Protein AF-A0A0M4IZG9-F1 (afdb_monomer)

Secondary structure (DSSP, 8-state):
-HHHHHHGGGGG-S-HHHHHHHHHHHHHHHTT---HHHHHHHHHHHHHHHHHHTTS-HHHHHHHHHHHHHHHHH-GGGTTT-GGGGSPPTTS-HHHHHHHHHHHHHH--TTTHHHHHHHHHHHTTSS-HHHHHHHHHHHHHHHHH-GGGHHHHHHHHHHHHHTT-HHHHHHHHHHHHHHHHHSTTS-GGGHHHHHTTGGG--SHHHHHHHHHHHHHSTTT-TTHHHHHHHHHTTGGGS-HHHHHHHHHHHHHHHHH-HHHHHHHHHHHHHIIIII---HHHHHHHHHHHHHHHH-HHHHHHHHSPPPPPP---TTPPPHHHHHHHHHTTTSGGG-

Foldseek 3Di:
DVVLVVLLVQLPDPDLLSNQVSVLVNVVCLVVDPDPVVVVVVLQSNQVSLLVQCVDPLVSLLLSLLLVLLVCLVPVSSCLPVLVSLQDDPPHDPSSVLSSLSVNLSSDDPVCVVVLLVSLLVQLPDPDLVSNLSSLLSLLSSCQVPVVCVVVSLVSLLVQCVVVPLSSLLSSLLSVLLSCLQPPPPPLVCLVVNLVNQVSDDDLSSLLSNLQVLLLCVVVDPCSVVSLVVVVVCLVVHDPSNLLSSLLSLLSNCLVPVVPRVVVNVSSLCCQAVVDPDPVSNVVSVVSVCCCVPDSVVVCCVSVPDDDGDHPCVPNDDPVVSVVLSNVGSHPSSD

Solvent-accessible surface area (backbone atoms only — not comparable to full-atom values): 18646 Å² total; per-residue (Å²): 110,74,66,50,64,71,40,53,70,40,44,76,46,90,51,64,69,53,23,43,50,36,50,34,54,42,58,65,52,49,79,74,57,84,55,66,69,60,52,53,54,48,32,66,64,49,34,60,46,59,57,54,42,64,73,50,58,70,72,54,22,39,54,46,44,37,41,46,48,55,46,42,71,78,44,50,78,44,53,54,86,53,60,76,75,43,59,71,54,93,87,51,53,68,74,46,40,54,48,25,52,56,43,46,59,72,55,54,42,94,90,47,40,70,62,52,51,55,51,35,55,55,42,51,69,51,87,52,64,68,61,17,46,53,27,46,47,46,45,35,51,46,21,67,74,34,69,94,41,29,70,60,38,49,54,53,44,52,57,48,40,72,67,66,44,52,73,56,33,33,44,38,42,38,31,48,42,53,46,42,54,55,46,66,93,73,64,66,85,51,52,62,66,53,61,76,50,53,93,64,56,79,50,62,67,29,44,26,28,49,39,40,48,46,24,75,45,32,92,79,39,88,63,38,62,65,58,50,49,64,54,57,78,46,43,89,84,46,54,69,72,31,42,49,26,47,51,52,18,44,49,44,35,26,74,75,43,51,88,83,30,54,63,60,43,52,51,50,40,44,46,28,50,76,72,42,87,49,65,69,48,22,52,52,24,50,50,51,52,53,37,54,73,72,38,57,69,59,35,42,60,66,75,67,44,89,73,82,69,68,76,91,57,91,84,63,70,57,69,71,59,46,56,54,38,52,78,33,47,84,38,78,83,29,94

Radius of gyration: 24.64 Å; Cα contacts (8 Å, |Δi|>4): 364; chains: 1; bounding box: 61×41×66 Å

Nearest PDB structures (foldseek):
  6owo-assembly1_B  TM=9.662E-01  e=2.703E-29  Mus musculus
  4p6z-assembly1_B  TM=9.471E-01  e=1.227E-29  Homo sapiens
  7rw8-assembly1_B  TM=9.654E-01  e=4.097E-29  Mus musculus
  6uri-assembly1_B  TM=8.380E-01  e=1.487E-28  Homo sapiens
  7rwc-assembly1_B  TM=9.003E-01  e=1.958E-27  Mus musculus

Mean predicted aligned error: 6.09 Å

pLDDT: mean 90.16, std 5.24, range [61.91, 97.12]

InterPro domains:
  IPR002553 Clathrin/coatomer adaptor, adaptin-like, N-terminal [PF01602] (2-295)
  IPR011989 Armadillo-like helical [G3DSA:1.25.10.10] (1-335)
  IPR016024 Armadillo-type fold [SSF48371] (2-334)
  IPR026739 AP complex subunit beta [PTHR11134] (1-335)

Structure (mmCIF, N/CA/C/O backbone):
data_AF-A0A0M4IZG9-F1
#
_entry.id   AF-A0A0M4IZG9-F1
#
loop_
_atom_site.group_PDB
_atom_site.id
_atom_site.type_symbol
_atom_site.label_atom_id
_atom_site.label_alt_id
_atom_site.label_comp_id
_atom_site.label_asym_id
_atom_site.label_entity_id
_atom_site.label_seq_id
_atom_site.pdbx_PDB_ins_code
_atom_site.Cartn_x
_atom_site.Cartn_y
_atom_site.Cartn_z
_atom_site.occupancy
_atom_site.B_iso_or_equiv
_atom_site.auth_seq_id
_atom_site.auth_comp_id
_atom_site.auth_asym_id
_atom_site.auth_atom_id
_atom_site.pdbx_PDB_model_num
ATOM 1 N N . GLU A 1 1 ? 24.184 -17.677 -27.724 1.00 71.00 1 GLU A N 1
ATOM 2 C CA . GLU A 1 1 ? 25.233 -16.628 -27.693 1.00 71.00 1 GLU A CA 1
ATOM 3 C C . GLU A 1 1 ? 25.365 -15.870 -29.020 1.00 71.00 1 GLU A C 1
ATOM 5 O O . GLU A 1 1 ? 25.040 -14.690 -29.028 1.00 71.00 1 GLU A O 1
ATOM 10 N N . SER A 1 2 ? 25.686 -16.512 -30.156 1.00 81.75 2 SER A N 1
ATOM 11 C CA . SER A 1 2 ? 25.877 -15.813 -31.455 1.00 81.75 2 SER A CA 1
ATOM 12 C C . SER A 1 2 ? 24.714 -14.900 -31.897 1.00 81.75 2 SER A C 1
ATOM 14 O O . SER A 1 2 ? 24.9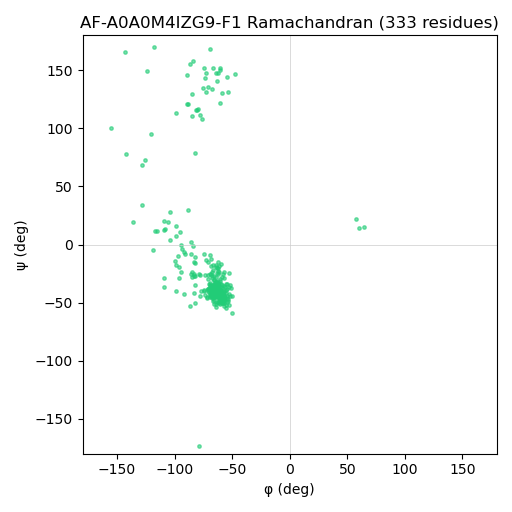39 -13.820 -32.440 1.00 81.75 2 SER A O 1
ATOM 16 N N . ILE A 1 3 ? 23.458 -15.287 -31.638 1.00 84.00 3 ILE A N 1
ATOM 17 C CA . ILE A 1 3 ? 22.283 -14.452 -31.958 1.00 84.00 3 ILE A CA 1
ATOM 18 C C . ILE A 1 3 ? 22.313 -13.135 -31.164 1.00 84.00 3 ILE A C 1
ATOM 20 O O . ILE A 1 3 ? 22.087 -12.068 -31.727 1.00 84.00 3 ILE A O 1
ATOM 24 N N . ILE A 1 4 ? 22.641 -13.194 -29.873 1.00 83.38 4 ILE A N 1
ATOM 25 C CA . ILE A 1 4 ? 22.669 -12.025 -28.984 1.00 83.38 4 ILE A CA 1
ATOM 26 C C . ILE A 1 4 ? 23.805 -11.079 -29.375 1.00 83.38 4 ILE A C 1
ATOM 28 O O . ILE A 1 4 ? 23.612 -9.865 -29.399 1.00 83.38 4 ILE A O 1
ATOM 32 N N . GLU A 1 5 ? 24.964 -11.613 -29.756 1.00 83.38 5 GLU A N 1
ATOM 33 C CA . GLU A 1 5 ? 26.084 -10.803 -30.247 1.00 83.38 5 GLU A CA 1
ATOM 34 C C . GLU A 1 5 ? 25.716 -10.018 -31.510 1.00 83.38 5 GLU A C 1
ATOM 36 O O . GLU A 1 5 ? 26.047 -8.840 -31.616 1.00 83.38 5 GLU A O 1
ATOM 41 N N . ARG A 1 6 ? 24.956 -10.624 -32.432 1.00 87.81 6 ARG A N 1
ATOM 42 C CA . ARG A 1 6 ? 24.478 -9.946 -33.651 1.00 87.81 6 ARG A CA 1
ATOM 43 C C . ARG A 1 6 ? 23.395 -8.902 -33.381 1.00 87.81 6 ARG A C 1
ATOM 45 O O . ARG A 1 6 ? 23.284 -7.935 -34.133 1.00 87.81 6 ARG A O 1
ATOM 52 N N . VAL A 1 7 ? 22.593 -9.092 -32.335 1.00 89.56 7 VAL A N 1
ATOM 53 C CA . VAL A 1 7 ? 21.532 -8.154 -31.929 1.00 89.56 7 VAL A CA 1
ATOM 54 C C . VAL A 1 7 ? 22.094 -6.996 -31.100 1.00 89.56 7 VAL A C 1
ATOM 56 O O . VAL A 1 7 ? 21.566 -5.891 -31.174 1.00 89.56 7 VAL A O 1
ATOM 59 N N . THR A 1 8 ? 23.205 -7.195 -30.386 1.00 86.69 8 THR A N 1
ATOM 60 C CA . THR A 1 8 ? 23.814 -6.193 -29.489 1.00 86.69 8 THR A CA 1
ATOM 61 C C . THR A 1 8 ? 24.020 -4.809 -30.138 1.00 86.69 8 THR A C 1
ATOM 63 O O . THR A 1 8 ? 23.646 -3.819 -29.512 1.00 86.69 8 THR A O 1
ATOM 66 N N . PRO A 1 9 ? 24.522 -4.672 -31.385 1.00 88.81 9 PRO A N 1
ATOM 67 C CA . PRO A 1 9 ? 24.668 -3.364 -32.036 1.00 88.81 9 PRO A CA 1
ATOM 68 C C . PRO A 1 9 ? 23.343 -2.616 -32.249 1.00 88.81 9 PRO A C 1
ATOM 70 O O . PRO A 1 9 ? 23.332 -1.394 -32.362 1.00 88.81 9 PRO A O 1
ATOM 73 N N . ARG A 1 10 ? 22.207 -3.327 -32.297 1.00 88.62 10 ARG A N 1
ATOM 74 C CA . ARG A 1 10 ? 20.877 -2.726 -32.498 1.00 88.62 10 ARG A CA 1
ATOM 75 C C . ARG A 1 10 ? 20.371 -1.970 -31.273 1.00 88.62 10 ARG A C 1
ATOM 77 O O . ARG A 1 10 ? 19.453 -1.171 -31.411 1.00 88.62 10 ARG A O 1
ATOM 84 N N . LEU A 1 11 ? 21.008 -2.153 -30.117 1.00 87.19 11 LEU A N 1
ATOM 85 C CA . LEU A 1 11 ? 20.727 -1.383 -28.907 1.00 87.19 11 LEU A CA 1
ATOM 86 C C . LEU A 1 11 ? 21.109 0.102 -29.023 1.00 87.19 11 LEU A C 1
ATOM 88 O O . LEU A 1 11 ? 20.581 0.914 -28.278 1.00 87.19 11 LEU A O 1
ATOM 92 N N . GLN A 1 12 ? 22.012 0.460 -29.942 1.00 87.12 12 GLN A N 1
ATOM 93 C CA . GLN A 1 12 ? 22.455 1.845 -30.169 1.00 87.12 12 GLN A CA 1
ATOM 94 C C . GLN A 1 12 ? 21.677 2.542 -31.296 1.00 87.12 12 GLN A C 1
ATOM 96 O O . GLN A 1 12 ? 22.078 3.596 -31.784 1.00 87.12 12 GLN A O 1
ATOM 101 N N . HIS A 1 13 ? 20.592 1.932 -31.769 1.00 90.31 13 HIS A N 1
ATOM 102 C CA . HIS A 1 13 ? 19.802 2.489 -32.855 1.00 90.31 13 HIS A CA 1
ATOM 103 C C . HIS A 1 13 ? 18.979 3.698 -32.379 1.00 90.31 13 HIS A C 1
ATOM 105 O O . HIS A 1 13 ? 18.446 3.683 -31.276 1.00 90.31 13 HIS A O 1
ATOM 111 N N . ALA A 1 14 ? 18.818 4.717 -33.230 1.00 85.44 14 ALA A N 1
ATOM 112 C CA . ALA A 1 14 ? 18.076 5.937 -32.882 1.00 85.44 14 ALA A CA 1
ATOM 113 C C . ALA A 1 14 ? 16.571 5.693 -32.644 1.00 85.44 14 ALA A C 1
ATOM 115 O O . ALA A 1 14 ? 15.936 6.393 -31.868 1.00 85.44 14 ALA A O 1
ATOM 116 N N . ASN A 1 15 ? 15.991 4.699 -33.324 1.00 88.62 15 ASN A N 1
ATOM 117 C CA . ASN A 1 15 ? 14.581 4.340 -33.163 1.00 88.62 15 ASN A CA 1
ATOM 118 C C . ASN A 1 15 ? 14.356 3.461 -31.918 1.00 88.62 15 ASN A C 1
ATOM 120 O O . ASN A 1 15 ? 14.774 2.299 -31.897 1.00 88.62 15 ASN A O 1
ATOM 124 N N . SER A 1 16 ? 13.604 3.987 -30.951 1.00 87.06 16 SER A N 1
ATOM 125 C CA . SER A 1 16 ? 13.209 3.325 -29.702 1.00 87.06 16 SER A CA 1
ATOM 126 C C . SER A 1 16 ? 12.514 1.974 -29.901 1.00 87.06 16 SER A C 1
ATOM 128 O O . SER A 1 16 ? 12.750 1.042 -29.133 1.00 87.06 16 SER A O 1
ATOM 130 N N . ALA A 1 17 ? 11.725 1.805 -30.966 1.00 87.75 17 ALA A N 1
ATOM 131 C CA . ALA A 1 17 ? 11.067 0.533 -31.269 1.00 87.75 17 ALA A CA 1
ATOM 132 C C . ALA A 1 17 ? 12.072 -0.570 -31.646 1.00 87.75 17 ALA A C 1
ATOM 134 O O . ALA A 1 17 ? 11.885 -1.737 -31.289 1.00 87.75 17 ALA A O 1
ATOM 135 N N . VAL A 1 18 ? 13.167 -0.207 -32.330 1.00 90.62 18 VAL A N 1
ATOM 136 C CA . VAL A 1 18 ? 14.257 -1.140 -32.665 1.00 90.62 18 VAL A CA 1
ATOM 137 C C . VAL A 1 18 ? 14.993 -1.557 -31.396 1.00 90.62 18 VAL A C 1
ATOM 139 O O . VAL A 1 18 ? 15.280 -2.742 -31.226 1.00 90.62 18 VAL A O 1
ATOM 142 N N . VAL A 1 19 ? 15.232 -0.613 -30.482 1.00 90.00 19 VAL A N 1
ATOM 143 C CA . VAL A 1 19 ? 15.873 -0.885 -29.188 1.00 90.00 19 VAL A CA 1
ATOM 144 C C . VAL A 1 19 ? 15.009 -1.820 -28.339 1.00 90.00 19 VAL A C 1
ATOM 146 O O . VAL A 1 19 ? 15.503 -2.853 -27.893 1.00 90.00 19 VAL A O 1
ATOM 149 N N . LEU A 1 20 ? 13.712 -1.536 -28.178 1.00 87.38 20 LEU A N 1
ATOM 150 C CA . LEU A 1 20 ? 12.798 -2.390 -27.406 1.00 87.38 20 LEU A CA 1
ATOM 151 C C . LEU A 1 20 ? 12.649 -3.793 -28.016 1.00 87.38 20 LEU A C 1
ATOM 153 O O . LEU A 1 20 ? 12.661 -4.790 -27.295 1.00 87.38 20 LEU A O 1
ATOM 157 N N . SER A 1 21 ? 12.589 -3.896 -29.346 1.00 89.56 21 SER A N 1
ATOM 158 C CA . SER A 1 21 ? 12.530 -5.193 -30.036 1.00 89.56 21 SER A CA 1
ATOM 159 C C . SER A 1 21 ? 13.829 -5.992 -29.877 1.00 89.56 21 SER A C 1
ATOM 161 O O . SER A 1 21 ? 13.796 -7.212 -29.711 1.00 89.56 21 SER A O 1
ATOM 163 N N . ALA A 1 22 ? 14.985 -5.320 -29.885 1.00 90.31 22 ALA A N 1
ATOM 164 C CA . ALA A 1 22 ? 16.271 -5.949 -29.600 1.00 90.31 22 ALA A CA 1
ATOM 165 C C . ALA A 1 22 ? 16.331 -6.453 -28.149 1.00 90.31 22 ALA A C 1
ATOM 167 O O . ALA A 1 22 ? 16.701 -7.604 -27.919 1.00 90.31 22 ALA A O 1
ATOM 168 N N . VAL A 1 23 ? 15.892 -5.634 -27.186 1.00 88.75 23 VAL A N 1
ATOM 169 C CA . VAL A 1 23 ? 15.794 -5.992 -25.761 1.00 88.75 23 VAL A CA 1
ATOM 170 C C . VAL A 1 23 ? 14.908 -7.220 -25.558 1.00 88.75 23 VAL A C 1
ATOM 172 O O . VAL A 1 23 ? 15.327 -8.167 -24.897 1.00 88.75 23 VAL A O 1
ATOM 175 N N . LYS A 1 24 ? 13.732 -7.260 -26.190 1.00 89.38 24 LYS A N 1
ATOM 176 C CA . LYS A 1 24 ? 12.816 -8.407 -26.167 1.00 89.38 24 LYS A CA 1
ATOM 177 C C . LYS A 1 24 ? 13.496 -9.710 -26.580 1.00 89.38 24 LYS A C 1
ATOM 179 O O . LYS A 1 24 ? 13.424 -10.715 -25.875 1.00 89.38 24 LYS A O 1
ATOM 184 N N . VAL A 1 25 ? 14.168 -9.689 -27.731 1.00 88.62 25 VAL A N 1
ATOM 185 C CA . VAL A 1 25 ? 14.890 -10.854 -28.253 1.00 88.62 25 VAL A CA 1
ATOM 186 C C . VAL A 1 25 ? 16.004 -11.259 -27.291 1.00 88.62 25 VAL A C 1
ATOM 188 O O . VAL A 1 25 ? 16.151 -12.441 -26.986 1.00 88.62 25 VAL A O 1
ATOM 191 N N . MET A 1 26 ? 16.762 -10.292 -26.773 1.00 87.25 26 MET A N 1
ATOM 192 C CA . MET A 1 26 ? 17.845 -10.561 -25.831 1.00 87.25 26 MET A CA 1
ATOM 193 C C . MET A 1 26 ? 17.340 -11.223 -24.549 1.00 87.25 26 MET A C 1
ATOM 195 O O . MET A 1 26 ? 17.892 -12.252 -24.176 1.00 87.25 26 MET A O 1
ATOM 199 N N . ILE A 1 27 ? 16.280 -10.706 -23.922 1.00 86.50 27 ILE A N 1
ATOM 200 C CA . ILE A 1 27 ? 15.722 -11.271 -22.683 1.00 86.50 27 ILE A CA 1
ATOM 201 C C . ILE A 1 27 ? 15.241 -12.704 -22.907 1.00 86.50 27 ILE A C 1
ATOM 203 O O . ILE A 1 27 ? 15.596 -13.588 -22.133 1.00 86.50 27 ILE A O 1
ATOM 207 N N . LYS A 1 28 ? 14.527 -12.966 -24.008 1.00 85.75 28 LYS A N 1
ATOM 208 C CA . LYS A 1 28 ? 14.051 -14.318 -24.332 1.00 85.75 28 LYS A CA 1
ATOM 209 C C . LYS A 1 28 ? 15.197 -15.323 -24.486 1.00 85.75 28 LYS A C 1
ATOM 211 O O . LYS A 1 28 ? 15.091 -16.461 -24.044 1.00 85.75 28 LYS A O 1
ATOM 216 N N . TYR A 1 29 ? 16.296 -14.921 -25.125 1.00 85.69 29 TYR A N 1
ATOM 217 C CA . TYR A 1 29 ? 17.450 -15.803 -25.311 1.00 85.69 29 TYR A CA 1
ATOM 218 C C . TYR A 1 29 ? 18.380 -15.861 -24.091 1.00 85.69 29 TYR A C 1
ATOM 220 O O . TYR A 1 29 ? 19.183 -16.788 -24.018 1.00 85.69 29 TYR A O 1
ATOM 228 N N . MET A 1 30 ? 18.284 -14.926 -23.138 1.00 83.19 30 MET A N 1
ATOM 229 C CA . MET A 1 30 ? 19.061 -14.961 -21.891 1.00 83.19 30 MET A CA 1
ATOM 230 C C . MET A 1 30 ? 18.710 -16.152 -21.011 1.00 83.19 30 MET A C 1
ATOM 232 O O . MET A 1 30 ? 19.598 -16.685 -20.352 1.00 83.19 30 MET A O 1
ATOM 236 N N . ASP A 1 31 ? 17.457 -16.605 -21.034 1.00 81.31 31 ASP A N 1
ATOM 237 C CA . ASP A 1 31 ? 17.023 -17.770 -20.258 1.00 81.31 31 ASP A CA 1
ATOM 238 C C . ASP A 1 31 ? 17.716 -19.070 -20.707 1.00 81.31 31 ASP A C 1
ATOM 240 O O . ASP A 1 31 ? 17.813 -20.022 -19.939 1.00 81.31 31 ASP A O 1
ATOM 244 N N . LEU A 1 32 ? 18.270 -19.091 -21.925 1.00 82.31 32 LEU A N 1
ATOM 245 C CA . LEU A 1 32 ? 19.006 -20.224 -22.491 1.00 82.31 32 LEU A CA 1
ATOM 246 C C . LEU A 1 32 ? 20.528 -20.139 -22.267 1.00 82.31 32 LEU A C 1
ATOM 248 O O . LEU A 1 32 ? 21.255 -21.047 -22.668 1.00 82.31 32 LEU A O 1
ATOM 252 N N . ILE A 1 33 ? 21.039 -19.054 -21.673 1.00 81.38 33 ILE A N 1
ATOM 253 C CA . ILE A 1 33 ? 22.478 -18.863 -21.449 1.00 81.38 33 ILE A CA 1
ATOM 254 C C . ILE A 1 33 ? 22.885 -19.470 -20.107 1.00 81.38 33 ILE A C 1
ATOM 256 O O . ILE A 1 33 ? 22.436 -19.038 -19.049 1.00 81.38 33 ILE A O 1
ATOM 260 N N . THR A 1 34 ? 23.809 -20.428 -20.143 1.00 75.06 34 THR A N 1
ATOM 261 C CA . THR A 1 34 ? 24.320 -21.100 -18.936 1.00 75.06 34 THR A CA 1
ATOM 262 C C . THR A 1 34 ? 25.479 -20.338 -18.274 1.00 75.06 34 THR A C 1
ATOM 264 O O . THR A 1 34 ? 25.696 -20.461 -17.070 1.00 75.06 34 THR A O 1
ATOM 267 N N . SER A 1 35 ? 26.230 -19.529 -19.033 1.00 82.94 35 SER A N 1
ATOM 268 C CA . SER A 1 35 ? 27.415 -18.818 -18.531 1.00 82.94 35 SER A CA 1
ATOM 269 C C . SER A 1 35 ? 27.065 -17.524 -17.783 1.00 82.94 35 SER A C 1
ATOM 271 O O . SER A 1 35 ? 26.592 -16.546 -18.365 1.00 82.94 35 SER A O 1
ATOM 273 N N . GLN A 1 36 ? 27.377 -17.477 -16.485 1.00 79.56 36 GLN A N 1
ATOM 274 C CA . GLN A 1 36 ? 27.121 -16.319 -15.616 1.00 79.56 36 GLN A CA 1
ATOM 275 C C . GLN A 1 36 ? 27.915 -15.063 -16.013 1.00 79.56 36 GLN A C 1
ATOM 277 O O . GLN A 1 36 ? 27.417 -13.945 -15.865 1.00 79.56 36 GLN A O 1
ATOM 282 N N . ASP A 1 37 ? 29.128 -15.217 -16.547 1.00 81.56 37 ASP A N 1
ATOM 283 C CA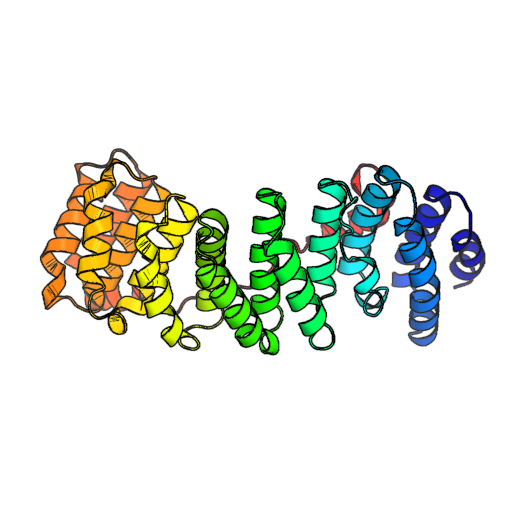 . ASP A 1 37 ? 29.962 -14.075 -16.942 1.00 81.56 37 ASP A CA 1
ATOM 284 C C . ASP A 1 37 ? 29.409 -13.377 -18.184 1.00 81.56 37 ASP A C 1
ATOM 286 O O . ASP A 1 37 ? 29.370 -12.144 -18.253 1.00 81.56 37 ASP A O 1
ATOM 290 N N . THR A 1 38 ? 28.886 -14.159 -19.132 1.00 81.62 38 THR A N 1
ATOM 291 C CA . THR A 1 38 ? 28.206 -13.611 -20.311 1.00 81.62 38 THR A CA 1
ATOM 292 C C . THR A 1 38 ? 26.912 -12.893 -19.923 1.00 81.62 38 THR A C 1
ATOM 294 O O . THR A 1 38 ? 26.679 -11.781 -20.394 1.00 81.62 38 THR A O 1
ATOM 297 N N . LEU A 1 39 ? 26.122 -13.437 -18.987 1.00 81.50 39 LEU A N 1
ATOM 298 C CA . LEU A 1 39 ? 24.924 -12.771 -18.461 1.00 81.50 39 LEU A CA 1
ATOM 299 C C . LEU A 1 39 ? 25.255 -11.425 -17.805 1.00 81.50 39 LEU A C 1
ATOM 301 O O . LEU A 1 39 ? 24.632 -10.414 -18.127 1.00 81.50 39 LEU A O 1
ATOM 305 N N . LYS A 1 40 ? 26.287 -11.369 -16.954 1.00 82.81 40 LYS A N 1
ATOM 306 C CA . LYS A 1 40 ? 26.742 -10.111 -16.335 1.00 82.81 40 LYS A CA 1
ATOM 307 C C . LYS A 1 40 ? 27.195 -9.082 -17.371 1.00 82.81 40 LYS A C 1
ATOM 309 O O . LYS A 1 40 ? 26.881 -7.898 -17.235 1.00 82.81 40 LYS A O 1
ATOM 314 N N . ALA A 1 41 ? 27.925 -9.511 -18.401 1.00 85.00 41 ALA A N 1
ATOM 315 C CA . ALA A 1 41 ? 28.344 -8.630 -19.488 1.00 85.00 41 ALA A CA 1
ATOM 316 C C . ALA A 1 41 ? 27.140 -8.079 -20.270 1.00 85.00 41 ALA A C 1
ATOM 318 O O . ALA A 1 41 ? 27.132 -6.905 -20.641 1.00 85.00 41 ALA A O 1
ATOM 319 N N . LEU A 1 42 ? 26.109 -8.898 -20.485 1.00 83.19 42 LEU A N 1
ATOM 320 C CA . LEU A 1 42 ? 24.887 -8.477 -21.162 1.00 83.19 42 LEU A CA 1
ATOM 321 C C . LEU A 1 42 ? 24.055 -7.506 -20.320 1.00 83.19 42 LEU A C 1
ATOM 323 O O . LEU A 1 42 ? 23.604 -6.500 -20.861 1.00 83.19 42 LEU A O 1
ATOM 327 N N . TYR A 1 43 ? 23.924 -7.727 -19.008 1.00 83.56 43 TYR A N 1
ATOM 328 C CA . TYR A 1 43 ? 23.243 -6.783 -18.113 1.00 83.56 43 TYR A CA 1
ATOM 329 C C . TYR A 1 43 ? 23.869 -5.385 -18.183 1.00 83.56 43 TYR A C 1
ATOM 331 O O . TYR A 1 43 ? 23.159 -4.399 -18.369 1.00 83.56 43 TYR A O 1
ATOM 339 N N . LYS A 1 44 ? 25.207 -5.302 -18.159 1.00 84.62 44 LYS A N 1
ATOM 340 C CA . LYS A 1 44 ? 25.933 -4.030 -18.309 1.00 84.62 44 LYS A CA 1
ATOM 341 C C . LYS A 1 44 ? 25.707 -3.358 -19.665 1.00 84.62 44 LYS A C 1
ATOM 343 O O . LYS A 1 44 ? 25.699 -2.136 -19.740 1.00 84.62 44 LYS A O 1
ATOM 348 N N . LYS A 1 45 ? 25.532 -4.135 -20.739 1.00 86.06 45 LYS A N 1
ATOM 349 C CA . LYS A 1 45 ? 25.262 -3.604 -22.087 1.00 86.06 45 LYS A CA 1
ATOM 350 C C . LYS A 1 45 ? 23.812 -3.152 -22.274 1.00 86.06 45 LYS A C 1
ATOM 352 O O . LYS A 1 45 ? 23.562 -2.298 -23.116 1.00 86.06 45 LYS A O 1
ATOM 357 N N . MET A 1 46 ? 22.872 -3.719 -21.518 1.00 85.00 46 MET A N 1
ATOM 358 C CA . MET A 1 46 ? 21.444 -3.406 -21.624 1.00 85.00 46 MET A CA 1
ATOM 359 C C . MET A 1 46 ? 21.006 -2.190 -20.810 1.00 85.00 46 MET A C 1
ATOM 361 O O . MET A 1 46 ? 20.044 -1.536 -21.204 1.00 85.00 46 MET A O 1
ATOM 365 N N . ALA A 1 47 ? 21.689 -1.868 -19.710 1.00 87.50 47 ALA A N 1
ATOM 366 C CA . ALA A 1 47 ? 21.301 -0.736 -18.871 1.00 87.50 47 ALA A CA 1
ATOM 367 C C . ALA A 1 47 ? 21.353 0.624 -19.610 1.00 87.50 47 ALA A C 1
ATOM 369 O O . ALA A 1 47 ? 20.341 1.326 -19.592 1.00 87.50 47 ALA A O 1
ATOM 370 N N . PRO A 1 48 ? 22.433 0.998 -20.336 1.00 89.81 48 PRO A N 1
ATOM 371 C CA . PRO A 1 48 ? 22.507 2.316 -20.976 1.00 89.81 48 PRO A CA 1
ATOM 372 C C . PRO A 1 48 ? 21.430 2.571 -22.050 1.00 89.81 48 PRO A C 1
ATOM 374 O O . PRO A 1 48 ? 20.852 3.659 -22.054 1.00 89.81 48 PRO A O 1
ATOM 377 N N . PRO A 1 49 ? 21.095 1.610 -22.939 1.00 89.19 49 PRO A N 1
ATOM 378 C CA . PRO A 1 49 ? 19.981 1.764 -23.876 1.00 89.19 49 PRO A CA 1
ATOM 379 C C . PRO A 1 49 ? 18.639 1.997 -23.179 1.00 89.19 49 PRO A C 1
ATOM 381 O O . PRO A 1 49 ? 17.898 2.885 -23.587 1.00 89.19 49 PRO A O 1
ATOM 384 N N . LEU A 1 50 ? 18.342 1.252 -22.105 1.00 88.06 50 LEU A N 1
ATOM 385 C CA . LEU A 1 50 ? 17.104 1.428 -21.338 1.00 88.06 50 LEU A CA 1
ATOM 386 C C . LEU A 1 50 ? 17.036 2.810 -20.679 1.00 88.06 50 LEU A C 1
ATOM 388 O O . LEU A 1 50 ? 15.996 3.456 -20.728 1.00 88.06 50 LEU A O 1
ATOM 392 N N . VAL A 1 51 ? 18.156 3.297 -20.141 1.00 88.88 51 VAL A N 1
ATOM 393 C CA . VAL A 1 51 ? 18.276 4.662 -19.605 1.00 88.88 51 VAL A CA 1
ATOM 394 C C . VAL A 1 51 ? 18.075 5.713 -20.702 1.00 88.88 51 VAL A C 1
ATOM 396 O O . VAL A 1 51 ? 17.384 6.704 -20.491 1.00 88.88 51 VAL A O 1
ATOM 399 N N . THR A 1 52 ? 18.621 5.487 -21.897 1.00 89.50 52 THR A N 1
ATOM 400 C CA . THR A 1 52 ? 18.504 6.428 -23.025 1.00 89.50 52 THR A CA 1
ATOM 401 C C . THR A 1 52 ? 17.055 6.579 -23.499 1.00 89.50 52 THR A C 1
ATOM 403 O O . THR A 1 52 ? 16.644 7.680 -23.866 1.00 89.50 52 THR A O 1
ATOM 406 N N . LEU A 1 53 ? 16.249 5.511 -23.431 1.00 88.56 53 LEU A N 1
ATOM 407 C CA . LEU A 1 53 ? 14.817 5.571 -23.759 1.00 88.56 53 LEU A CA 1
ATOM 408 C C . LEU A 1 53 ? 14.050 6.549 -22.857 1.00 88.56 53 LEU A C 1
ATOM 410 O O . LEU A 1 53 ? 13.117 7.200 -23.323 1.00 88.56 53 LEU A O 1
ATOM 414 N N . LEU A 1 54 ? 14.480 6.715 -21.604 1.00 88.25 54 LEU A N 1
ATOM 415 C CA . LEU A 1 54 ? 13.864 7.633 -20.641 1.00 88.25 54 LEU A CA 1
ATOM 416 C C . LEU A 1 54 ? 14.176 9.111 -20.918 1.00 88.25 54 LEU A C 1
ATOM 418 O O . LEU A 1 54 ? 13.586 9.985 -20.292 1.00 88.25 54 LEU A O 1
ATOM 422 N N . SER A 1 55 ? 15.071 9.402 -21.863 1.00 87.25 55 SER A N 1
ATOM 423 C CA . SER A 1 55 ? 15.358 10.764 -22.337 1.00 87.25 55 SER A CA 1
ATOM 424 C C . SER A 1 55 ? 14.549 11.155 -23.582 1.00 87.25 55 SER A C 1
ATOM 426 O O . SER A 1 55 ? 14.729 12.258 -24.091 1.00 87.25 55 SER A O 1
ATOM 428 N N . SER A 1 56 ? 13.697 10.260 -24.097 1.00 88.88 56 SER A N 1
ATOM 429 C CA . SER A 1 56 ? 12.858 10.502 -25.284 1.00 88.88 56 SER A CA 1
ATOM 430 C C . SER A 1 56 ? 11.616 11.347 -24.953 1.00 88.88 56 SER A C 1
ATOM 432 O O . SER A 1 56 ? 11.474 11.834 -23.835 1.00 88.88 56 SER A O 1
ATOM 434 N N . GLU A 1 57 ? 10.706 11.524 -25.911 1.00 91.62 57 GLU A N 1
ATOM 435 C CA . GLU A 1 57 ? 9.404 12.175 -25.689 1.00 91.62 57 GLU A CA 1
ATOM 436 C C . GLU A 1 57 ? 8.553 11.424 -24.641 1.00 91.62 57 GLU A C 1
ATOM 438 O O . GLU A 1 57 ? 8.701 10.201 -24.514 1.00 91.62 57 GLU A O 1
ATOM 443 N N . PRO A 1 58 ? 7.670 12.107 -23.883 1.00 92.06 58 PRO A N 1
ATOM 444 C CA . PRO A 1 58 ? 6.935 11.507 -22.763 1.00 92.06 58 PRO A CA 1
ATOM 445 C C . PRO A 1 58 ? 6.124 10.251 -23.112 1.00 92.06 58 PRO A C 1
ATOM 447 O O . PRO A 1 58 ? 6.045 9.317 -22.315 1.00 92.06 58 PRO A O 1
ATOM 450 N N . GLU A 1 59 ? 5.569 10.181 -24.317 1.00 91.88 59 GLU A N 1
ATOM 451 C CA . GLU A 1 59 ? 4.803 9.041 -24.819 1.00 91.88 59 GLU A CA 1
ATOM 452 C C . GLU A 1 59 ? 5.707 7.814 -24.996 1.00 91.88 59 GLU A C 1
ATOM 454 O O . GLU A 1 59 ? 5.363 6.697 -24.602 1.00 91.88 59 GLU A O 1
ATOM 459 N N . ILE A 1 60 ? 6.911 8.028 -25.535 1.00 91.19 60 ILE A N 1
ATOM 460 C CA . ILE A 1 60 ? 7.930 6.985 -25.690 1.00 91.19 60 ILE A CA 1
ATOM 461 C C . ILE A 1 60 ? 8.464 6.569 -24.318 1.00 91.19 60 ILE A C 1
ATOM 463 O O . ILE A 1 60 ? 8.673 5.377 -24.086 1.00 91.19 60 ILE A O 1
ATOM 467 N N . GLN A 1 61 ? 8.653 7.525 -23.401 1.00 91.81 61 GLN A N 1
ATOM 468 C CA . GLN A 1 61 ? 9.061 7.235 -22.027 1.00 91.81 61 GLN A CA 1
ATOM 469 C C . GLN A 1 61 ? 8.037 6.348 -21.327 1.00 91.81 61 GLN A C 1
ATOM 471 O O . GLN A 1 61 ? 8.430 5.365 -20.710 1.00 91.81 61 GLN A O 1
ATOM 476 N N . TYR A 1 62 ? 6.741 6.642 -21.452 1.00 92.62 62 TYR A N 1
ATOM 477 C CA . TYR A 1 62 ? 5.689 5.828 -20.849 1.00 92.62 62 TYR A CA 1
ATOM 478 C C . TYR A 1 62 ? 5.743 4.381 -21.348 1.00 92.62 62 TYR A C 1
ATOM 480 O O . TYR A 1 62 ? 5.842 3.451 -20.548 1.00 92.62 62 TYR A O 1
ATOM 488 N N . VAL A 1 63 ? 5.800 4.179 -22.670 1.00 92.44 63 VAL A N 1
ATOM 489 C CA . VAL A 1 63 ? 5.947 2.835 -23.255 1.00 92.44 63 VAL A CA 1
ATOM 490 C C . VAL A 1 63 ? 7.222 2.153 -22.753 1.00 92.44 63 VAL A C 1
ATOM 492 O O . VAL A 1 63 ? 7.199 0.971 -22.402 1.00 92.44 63 VAL A O 1
ATOM 495 N N . ALA A 1 64 ? 8.338 2.880 -22.684 1.00 92.44 64 ALA A N 1
ATOM 496 C CA . ALA A 1 64 ? 9.591 2.347 -22.167 1.00 92.44 64 ALA A CA 1
ATOM 497 C C . ALA A 1 64 ? 9.479 1.947 -20.688 1.00 92.44 64 ALA A C 1
ATOM 499 O O . ALA A 1 64 ? 9.931 0.862 -20.339 1.00 92.44 64 ALA A O 1
ATOM 500 N N . LEU A 1 65 ? 8.847 2.760 -19.839 1.00 93.62 65 LEU A N 1
ATOM 501 C CA . LEU A 1 65 ? 8.662 2.496 -18.411 1.00 93.62 65 LEU A CA 1
ATOM 502 C C . LEU A 1 65 ? 7.800 1.253 -18.169 1.00 93.62 65 LEU A C 1
ATOM 504 O O . LEU A 1 65 ? 8.200 0.396 -17.384 1.00 93.62 65 LEU A O 1
ATOM 508 N N . ARG A 1 66 ? 6.693 1.083 -18.904 1.00 92.31 66 ARG A N 1
ATOM 509 C CA . ARG A 1 66 ? 5.852 -0.128 -18.824 1.00 92.31 66 ARG A CA 1
ATOM 510 C C . ARG A 1 66 ? 6.644 -1.392 -19.154 1.00 92.31 66 ARG A C 1
ATOM 512 O O . ARG A 1 66 ? 6.636 -2.364 -18.399 1.00 92.31 66 ARG A O 1
ATOM 519 N N . ASN A 1 67 ? 7.434 -1.341 -20.227 1.00 91.81 67 ASN A N 1
ATOM 520 C CA . ASN A 1 67 ? 8.324 -2.442 -20.588 1.00 91.81 67 ASN A CA 1
ATOM 521 C C . ASN A 1 67 ? 9.426 -2.650 -19.532 1.00 91.81 67 ASN A C 1
ATOM 523 O O . ASN A 1 67 ? 9.688 -3.784 -19.140 1.00 91.81 67 ASN A O 1
ATOM 527 N N . ILE A 1 68 ? 10.048 -1.582 -19.022 1.00 92.25 68 ILE A N 1
ATOM 528 C CA . ILE A 1 68 ? 11.074 -1.660 -17.972 1.00 92.25 68 ILE A CA 1
ATOM 529 C C . ILE A 1 68 ? 10.505 -2.281 -16.691 1.00 92.25 68 ILE A C 1
ATOM 531 O O . ILE A 1 68 ? 11.191 -3.093 -16.076 1.00 92.25 68 ILE A O 1
ATOM 535 N N . ASN A 1 69 ? 9.262 -1.980 -16.312 1.00 90.62 69 ASN A N 1
ATOM 536 C CA . ASN A 1 69 ? 8.602 -2.582 -15.153 1.00 90.62 69 ASN A CA 1
ATOM 537 C C . ASN A 1 69 ? 8.557 -4.120 -15.268 1.00 90.62 69 ASN A C 1
ATOM 539 O O . ASN A 1 69 ? 8.920 -4.822 -14.322 1.00 90.62 69 ASN A O 1
ATOM 543 N N . LEU A 1 70 ? 8.213 -4.661 -16.442 1.00 90.88 70 LEU A N 1
ATOM 544 C CA . LEU A 1 70 ? 8.265 -6.108 -16.705 1.00 90.88 70 LEU A CA 1
ATOM 545 C C . LEU A 1 70 ? 9.703 -6.650 -16.651 1.00 90.88 70 LEU A C 1
ATOM 547 O O . LEU A 1 70 ? 9.968 -7.690 -16.045 1.00 90.88 70 LEU A O 1
ATOM 551 N N . ILE A 1 71 ? 10.657 -5.921 -17.238 1.00 90.12 71 ILE A N 1
ATOM 552 C CA . ILE A 1 71 ? 12.075 -6.307 -17.261 1.00 90.12 71 ILE A CA 1
ATOM 553 C C . ILE A 1 71 ? 12.650 -6.379 -15.842 1.00 90.12 71 ILE A C 1
ATOM 555 O O . ILE A 1 71 ? 13.351 -7.335 -15.518 1.00 90.12 71 ILE A O 1
ATOM 559 N N . VAL A 1 72 ? 12.347 -5.401 -14.987 1.00 89.81 72 VAL A N 1
ATOM 560 C CA . VAL A 1 72 ? 12.817 -5.345 -13.596 1.00 89.81 72 VAL A CA 1
ATOM 561 C C . VAL A 1 72 ? 12.203 -6.467 -12.761 1.00 89.81 72 VAL A C 1
ATOM 563 O O . VAL A 1 72 ? 12.901 -7.027 -11.920 1.00 89.81 72 VAL A O 1
ATOM 566 N N . GLN A 1 73 ? 10.950 -6.854 -13.021 1.00 88.19 73 GLN A N 1
ATOM 567 C CA . GLN A 1 73 ? 10.338 -8.016 -12.367 1.00 88.19 73 GLN A CA 1
ATOM 568 C C . GLN A 1 73 ? 11.038 -9.326 -12.742 1.00 88.19 73 GLN A C 1
ATOM 570 O O . GLN A 1 73 ? 11.335 -10.134 -11.865 1.00 88.19 73 GLN A O 1
ATOM 575 N N . LYS A 1 74 ? 11.360 -9.532 -14.026 1.00 86.62 74 LYS A N 1
ATOM 576 C CA . LYS A 1 74 ? 12.038 -10.758 -14.478 1.00 86.62 74 LYS A CA 1
ATOM 577 C C . LYS A 1 74 ? 13.524 -10.778 -14.098 1.00 86.62 74 LYS A C 1
ATOM 579 O O . LYS A 1 74 ? 14.065 -11.829 -13.757 1.00 86.62 74 LYS A O 1
ATOM 584 N N . ARG A 1 75 ? 14.215 -9.637 -14.204 1.00 86.12 75 ARG A N 1
ATOM 585 C CA . ARG A 1 75 ? 15.674 -9.491 -14.040 1.00 86.12 75 ARG A CA 1
ATOM 586 C C . ARG A 1 75 ? 16.021 -8.167 -13.328 1.00 86.12 75 ARG A C 1
ATOM 588 O O . ARG A 1 75 ? 16.525 -7.236 -13.963 1.00 86.12 75 ARG A O 1
ATOM 595 N N . PRO A 1 76 ? 15.859 -8.083 -11.995 1.00 83.31 76 PRO A N 1
ATOM 596 C CA . PRO A 1 76 ? 16.091 -6.845 -11.237 1.00 83.31 76 PRO A CA 1
ATOM 597 C C . PRO A 1 76 ? 17.549 -6.357 -11.281 1.00 83.31 76 PRO A C 1
ATOM 599 O O . PRO A 1 76 ? 17.828 -5.177 -11.083 1.00 83.31 76 PRO A O 1
ATOM 602 N N . THR A 1 77 ? 18.504 -7.239 -11.595 1.00 84.81 77 THR A N 1
ATOM 603 C CA . THR A 1 77 ? 19.938 -6.919 -11.652 1.00 84.81 77 THR A CA 1
ATOM 604 C C . THR A 1 77 ? 20.333 -5.985 -12.795 1.00 84.81 77 THR A C 1
ATOM 606 O O . THR A 1 77 ? 21.420 -5.417 -12.736 1.00 84.81 77 THR A O 1
ATOM 609 N N . ILE A 1 78 ? 19.502 -5.826 -13.834 1.00 85.69 78 ILE A N 1
ATOM 610 C CA . ILE A 1 78 ? 19.847 -5.012 -15.015 1.00 85.69 78 ILE A CA 1
ATOM 611 C C . ILE A 1 78 ? 19.954 -3.527 -14.648 1.00 85.69 78 ILE A C 1
ATOM 613 O O . ILE A 1 78 ? 20.888 -2.861 -15.081 1.00 85.69 78 ILE A O 1
ATOM 617 N N . LEU A 1 79 ? 19.024 -3.020 -13.833 1.00 86.38 79 LEU A N 1
ATOM 618 C CA . LEU A 1 79 ? 18.890 -1.590 -13.517 1.00 86.38 79 LEU A CA 1
ATOM 619 C C . LEU A 1 79 ? 19.144 -1.262 -12.039 1.00 86.38 79 LEU A C 1
ATOM 621 O O . LEU A 1 79 ? 18.907 -0.140 -11.604 1.00 86.38 79 LEU A O 1
ATOM 625 N N . ALA A 1 80 ? 19.678 -2.210 -11.264 1.00 81.38 80 ALA A N 1
ATOM 626 C CA . ALA A 1 80 ? 19.880 -2.061 -9.820 1.00 81.38 80 ALA A CA 1
ATOM 627 C C . ALA A 1 80 ? 20.758 -0.854 -9.416 1.00 81.38 80 ALA A C 1
ATOM 629 O O . ALA A 1 80 ? 20.634 -0.348 -8.302 1.00 81.38 80 ALA A O 1
ATOM 630 N N . HIS A 1 81 ? 21.648 -0.393 -10.302 1.00 83.94 81 HIS A N 1
ATOM 631 C CA . HIS A 1 81 ? 22.546 0.741 -10.050 1.00 83.94 81 HIS A CA 1
ATOM 632 C C . HIS A 1 81 ? 22.037 2.082 -10.603 1.00 83.94 81 HIS A C 1
ATOM 634 O O . HIS A 1 81 ? 22.586 3.121 -10.250 1.00 83.94 81 HIS A O 1
ATOM 640 N N . GLU A 1 82 ? 20.975 2.077 -11.412 1.00 85.31 82 GLU A N 1
ATOM 641 C CA . GLU A 1 82 ? 20.515 3.241 -12.188 1.00 85.31 82 GLU A CA 1
ATOM 642 C C . GLU A 1 82 ? 19.265 3.903 -11.584 1.00 85.31 82 GLU A C 1
ATOM 644 O O . GLU A 1 82 ? 18.465 4.515 -12.287 1.00 85.31 82 GLU A O 1
ATOM 649 N N . ILE A 1 83 ? 19.074 3.795 -10.263 1.00 87.75 83 ILE A N 1
ATOM 650 C CA . ILE A 1 83 ? 17.843 4.254 -9.597 1.00 87.75 83 ILE A CA 1
ATOM 651 C C . ILE A 1 83 ? 17.554 5.748 -9.808 1.00 87.75 83 ILE A C 1
ATOM 653 O O . ILE A 1 83 ? 16.403 6.131 -9.979 1.00 87.75 83 ILE A O 1
ATOM 657 N N . LYS A 1 84 ? 18.600 6.580 -9.881 1.00 88.44 84 LYS A N 1
ATOM 658 C CA . LYS A 1 84 ? 18.484 8.039 -10.038 1.00 88.44 84 LYS A CA 1
ATOM 659 C C . LYS A 1 84 ? 17.814 8.458 -11.345 1.00 88.44 84 LYS A C 1
ATOM 661 O O . LYS A 1 84 ? 17.254 9.544 -11.424 1.00 88.44 84 LYS A O 1
ATOM 666 N N . VAL A 1 85 ? 17.873 7.616 -12.377 1.00 89.25 85 VAL A N 1
ATOM 667 C CA . VAL A 1 85 ? 17.240 7.903 -13.674 1.00 89.25 85 VAL A CA 1
ATOM 668 C C . VAL A 1 85 ? 15.712 7.863 -13.561 1.00 89.25 85 VAL A C 1
ATOM 670 O O . VAL A 1 85 ? 15.011 8.532 -14.319 1.00 89.25 85 VAL A O 1
ATOM 673 N N . PHE A 1 86 ? 15.195 7.116 -12.585 1.00 92.50 86 PHE A N 1
ATOM 674 C CA . PHE A 1 86 ? 13.766 6.993 -12.325 1.00 92.50 86 PHE A CA 1
ATOM 675 C C . PHE A 1 86 ? 13.221 8.096 -11.419 1.00 92.50 86 PHE A C 1
ATOM 677 O O . PHE A 1 86 ? 12.028 8.091 -11.152 1.00 92.50 86 PHE A O 1
ATOM 684 N N . PHE A 1 87 ? 14.036 9.062 -10.987 1.00 93.06 87 PHE A N 1
ATOM 685 C CA . PHE A 1 87 ? 13.510 10.224 -10.277 1.00 93.06 87 PHE A CA 1
ATOM 686 C C . PHE A 1 87 ? 12.664 11.082 -11.231 1.00 93.06 87 PHE A C 1
ATOM 688 O O . PHE A 1 87 ? 13.000 11.309 -12.406 1.00 93.06 87 PHE A O 1
ATOM 695 N N . SER A 1 88 ? 11.497 11.475 -10.738 1.00 89.94 88 SER A N 1
ATOM 696 C CA . SER A 1 88 ? 10.521 12.295 -11.439 1.00 89.94 88 SER A CA 1
ATOM 697 C C . SER A 1 88 ? 11.024 13.726 -11.530 1.00 89.94 88 SER A C 1
ATOM 699 O O . SER A 1 88 ? 11.448 14.323 -10.547 1.00 89.94 88 SER A O 1
ATOM 701 N N . LYS A 1 89 ? 10.972 14.298 -12.730 1.00 88.44 89 LYS A N 1
ATOM 702 C CA . LYS A 1 89 ? 11.218 15.726 -12.927 1.00 88.44 89 LYS A CA 1
ATOM 703 C C . LYS A 1 89 ? 9.909 16.481 -12.720 1.00 88.44 89 LYS A C 1
ATOM 705 O O . LYS A 1 89 ? 8.833 15.952 -12.985 1.00 88.44 89 LYS A O 1
ATOM 710 N N . TYR A 1 90 ? 10.005 17.757 -12.351 1.00 83.44 90 TYR A N 1
ATOM 711 C CA . TYR A 1 90 ? 8.832 18.623 -12.182 1.00 83.44 90 TYR A CA 1
ATOM 712 C C . TYR A 1 90 ? 7.936 18.676 -13.435 1.00 83.44 90 TYR A C 1
ATOM 714 O O . TYR A 1 90 ? 6.716 18.637 -13.321 1.00 83.44 90 TYR A O 1
ATOM 722 N N . ASN A 1 91 ? 8.545 18.685 -14.627 1.00 86.31 91 ASN A N 1
ATOM 723 C CA . ASN A 1 91 ? 7.844 18.774 -15.914 1.00 86.31 91 ASN A CA 1
ATOM 724 C C . ASN A 1 91 ? 7.328 17.423 -16.444 1.00 86.31 91 ASN A C 1
ATOM 726 O O . ASN A 1 91 ? 6.764 17.387 -17.539 1.00 86.31 91 ASN A O 1
ATOM 730 N N . ASP A 1 92 ? 7.569 16.314 -15.739 1.00 90.06 92 ASP A N 1
ATOM 731 C CA . ASP A 1 92 ? 7.128 15.001 -16.209 1.00 90.06 92 ASP A CA 1
ATOM 732 C C . ASP A 1 92 ? 5.596 14.889 -16.092 1.00 90.06 92 ASP A C 1
ATOM 734 O O . ASP A 1 92 ? 5.034 15.242 -15.049 1.00 90.06 92 ASP A O 1
ATOM 738 N N . PRO A 1 93 ? 4.899 14.367 -17.118 1.00 93.00 93 PRO A N 1
ATOM 739 C CA . PRO A 1 93 ? 3.468 14.106 -17.024 1.00 93.00 93 PRO A CA 1
ATOM 740 C C . PRO A 1 93 ? 3.129 13.103 -15.918 1.00 93.00 93 PRO A C 1
ATOM 742 O O . PRO A 1 93 ? 3.905 12.187 -15.635 1.00 93.00 93 PRO A O 1
ATOM 745 N N . ILE A 1 94 ? 1.924 13.216 -15.355 1.00 91.62 94 ILE A N 1
ATOM 746 C CA . ILE A 1 94 ? 1.466 12.388 -14.228 1.00 91.62 94 ILE A CA 1
ATOM 747 C C . ILE A 1 94 ? 1.623 10.880 -14.481 1.00 91.62 94 ILE A C 1
ATOM 749 O O . ILE A 1 94 ? 2.141 10.158 -13.634 1.00 91.62 94 ILE A O 1
ATOM 753 N N . TYR A 1 95 ? 1.283 10.400 -15.679 1.00 92.25 95 TYR A N 1
ATOM 754 C CA . TYR A 1 95 ? 1.405 8.985 -16.039 1.00 92.25 95 TYR A CA 1
ATOM 755 C C . TYR A 1 95 ? 2.866 8.499 -16.085 1.00 92.25 95 TYR A C 1
ATOM 757 O O . TYR A 1 95 ? 3.137 7.343 -15.768 1.00 92.25 95 TYR A O 1
ATOM 765 N N . VAL A 1 96 ? 3.823 9.372 -16.426 1.00 94.12 96 VAL A N 1
ATOM 766 C CA . VAL A 1 96 ? 5.264 9.066 -16.362 1.00 94.12 96 VAL A CA 1
ATOM 767 C C . VAL A 1 96 ? 5.718 9.014 -14.907 1.00 94.12 96 VAL A C 1
ATOM 769 O O . VAL A 1 96 ? 6.406 8.067 -14.524 1.00 94.12 96 VAL A O 1
ATOM 772 N N . LYS A 1 97 ? 5.307 9.993 -14.089 1.00 93.56 97 LYS A N 1
ATOM 773 C CA . LYS A 1 97 ? 5.633 10.043 -12.656 1.00 93.56 97 LYS A CA 1
ATOM 774 C C . LYS A 1 97 ? 5.144 8.791 -11.917 1.00 93.56 97 LYS A C 1
ATOM 776 O O . LYS A 1 97 ? 5.902 8.192 -11.157 1.00 93.56 97 LYS A O 1
ATOM 781 N N . MET A 1 98 ? 3.913 8.355 -12.190 1.00 92.06 98 MET A N 1
ATOM 782 C CA . MET A 1 98 ? 3.320 7.153 -11.589 1.00 92.06 98 MET A CA 1
ATOM 783 C C . MET A 1 98 ? 4.103 5.877 -11.923 1.00 92.06 98 MET A C 1
ATOM 785 O O . MET A 1 98 ? 4.380 5.070 -11.038 1.00 92.06 98 MET A O 1
ATOM 789 N N . GLU A 1 99 ? 4.503 5.693 -13.183 1.00 92.31 99 GLU A N 1
ATOM 790 C CA . GLU A 1 99 ? 5.281 4.513 -13.584 1.00 92.31 99 GLU A CA 1
ATOM 791 C C . GLU A 1 99 ? 6.717 4.549 -13.048 1.00 92.31 99 GLU A C 1
ATOM 793 O O . GLU A 1 99 ? 7.251 3.529 -12.607 1.00 92.31 99 GLU A O 1
ATOM 798 N N . LYS A 1 100 ? 7.344 5.731 -13.033 1.00 93.44 100 LYS A N 1
ATOM 799 C CA . LYS A 1 100 ? 8.655 5.935 -12.406 1.00 93.44 100 LYS A CA 1
ATOM 800 C C . LYS A 1 100 ? 8.639 5.538 -10.934 1.00 93.44 100 LYS A C 1
ATOM 802 O O . LYS A 1 100 ? 9.508 4.780 -10.502 1.00 93.44 100 LYS A O 1
ATOM 807 N N . LEU A 1 101 ? 7.621 5.983 -10.199 1.00 93.31 101 LEU A N 1
ATOM 808 C CA . LEU A 1 101 ? 7.421 5.654 -8.793 1.00 93.31 101 LEU A CA 1
ATOM 809 C C . LEU A 1 101 ? 7.331 4.136 -8.567 1.00 93.31 101 LEU A C 1
ATOM 811 O O . LEU A 1 101 ? 8.001 3.599 -7.684 1.00 93.31 101 LEU A O 1
ATOM 815 N N . GLU A 1 102 ? 6.572 3.420 -9.399 1.00 90.56 102 GLU A N 1
ATOM 816 C CA . GLU A 1 102 ? 6.432 1.965 -9.279 1.00 90.56 102 GLU A CA 1
ATOM 817 C C . GLU A 1 102 ? 7.770 1.237 -9.504 1.00 90.56 102 GLU A C 1
ATOM 819 O O . GLU A 1 102 ? 8.128 0.312 -8.768 1.00 90.56 102 GLU A O 1
ATOM 824 N N . ILE A 1 103 ? 8.565 1.685 -10.481 1.00 91.50 103 ILE A N 1
ATOM 825 C CA . ILE A 1 103 ? 9.896 1.121 -10.745 1.00 91.50 103 ILE A CA 1
ATOM 826 C C . ILE A 1 103 ? 10.872 1.450 -9.608 1.00 91.50 103 ILE A C 1
ATOM 828 O O . ILE A 1 103 ? 11.658 0.581 -9.219 1.00 91.50 103 ILE A O 1
ATOM 832 N N . MET A 1 104 ? 10.808 2.656 -9.031 1.00 92.19 104 MET A N 1
ATOM 833 C CA . MET A 1 104 ? 11.630 3.045 -7.878 1.00 92.19 104 MET A CA 1
ATOM 834 C C . MET A 1 104 ? 11.427 2.091 -6.699 1.00 92.19 104 MET A C 1
ATOM 836 O O . MET A 1 104 ? 12.410 1.610 -6.136 1.00 92.19 104 MET A O 1
ATOM 840 N N . ILE A 1 105 ? 10.179 1.739 -6.374 1.00 89.94 105 ILE A N 1
ATOM 841 C CA . ILE A 1 105 ? 9.867 0.781 -5.300 1.00 89.94 105 ILE A CA 1
ATOM 842 C C . ILE A 1 105 ? 10.465 -0.598 -5.618 1.00 89.94 105 ILE A C 1
ATOM 844 O O . ILE A 1 105 ? 11.052 -1.258 -4.752 1.00 89.94 105 ILE A O 1
ATOM 848 N N . LYS A 1 106 ? 10.387 -1.047 -6.878 1.00 88.81 106 LYS A N 1
ATOM 849 C CA . LYS A 1 106 ? 10.945 -2.342 -7.306 1.00 88.81 106 LYS A CA 1
ATOM 850 C C . LYS A 1 106 ? 12.473 -2.379 -7.246 1.00 88.81 106 LYS A C 1
ATOM 852 O O . LYS A 1 106 ? 13.028 -3.396 -6.826 1.00 88.81 106 LYS A O 1
ATOM 857 N N . LEU A 1 107 ? 13.142 -1.275 -7.567 1.00 90.00 107 LEU A N 1
ATOM 858 C CA . LEU A 1 107 ? 14.602 -1.132 -7.500 1.00 90.00 107 LEU A CA 1
ATOM 859 C C . LEU A 1 107 ? 15.130 -0.719 -6.115 1.00 90.00 107 LEU A C 1
ATOM 861 O O . LEU A 1 107 ? 16.347 -0.737 -5.891 1.00 90.00 107 LEU A O 1
ATOM 865 N N . ALA A 1 108 ? 14.245 -0.369 -5.178 1.00 90.56 108 ALA A N 1
ATOM 866 C CA . ALA A 1 108 ? 14.621 -0.046 -3.809 1.00 90.56 108 ALA A CA 1
ATOM 867 C C . ALA A 1 108 ? 15.337 -1.234 -3.146 1.00 90.56 108 ALA A C 1
ATOM 869 O O . ALA A 1 108 ? 14.874 -2.380 -3.181 1.00 90.56 108 ALA A O 1
ATOM 870 N N . SER A 1 109 ? 16.484 -0.939 -2.544 1.00 90.50 109 SER A N 1
ATOM 871 C CA . SER A 1 109 ? 17.387 -1.867 -1.871 1.00 90.50 109 SER A CA 1
ATOM 872 C C . SER A 1 109 ? 18.001 -1.197 -0.644 1.00 90.50 109 SER A C 1
ATOM 874 O O . SER A 1 109 ? 18.006 0.028 -0.527 1.00 90.50 109 SER A O 1
ATOM 876 N N . GLU A 1 110 ? 18.614 -1.975 0.248 1.00 87.88 110 GLU A N 1
ATOM 877 C CA . GLU A 1 110 ? 19.249 -1.430 1.460 1.00 87.88 110 GLU A CA 1
ATOM 878 C C . GLU A 1 110 ? 20.322 -0.363 1.177 1.00 87.88 110 GLU A C 1
ATOM 880 O O . GLU A 1 110 ? 20.606 0.462 2.039 1.00 87.88 110 GLU A O 1
ATOM 885 N N . ARG A 1 111 ? 20.916 -0.362 -0.025 1.00 89.31 111 ARG A N 1
ATOM 886 C CA . ARG A 1 111 ? 21.989 0.570 -0.406 1.00 89.31 111 ARG A CA 1
ATOM 887 C C . ARG A 1 111 ? 21.487 1.931 -0.877 1.00 89.31 111 ARG A C 1
ATOM 889 O O . ARG A 1 111 ? 22.253 2.886 -0.850 1.00 89.31 111 ARG A O 1
ATOM 896 N N . ASN A 1 112 ? 20.260 1.997 -1.392 1.00 91.62 112 ASN A N 1
ATOM 897 C CA . ASN A 1 112 ? 19.712 3.200 -2.025 1.00 91.62 112 ASN A CA 1
ATOM 898 C C . ASN A 1 112 ? 18.465 3.741 -1.314 1.00 91.62 112 ASN A C 1
ATOM 900 O O . ASN A 1 112 ? 17.996 4.816 -1.676 1.00 91.62 112 ASN A O 1
ATOM 904 N N . VAL A 1 113 ? 17.962 3.040 -0.292 1.00 91.06 113 VAL A N 1
ATOM 905 C CA . VAL A 1 113 ? 16.714 3.398 0.389 1.00 91.06 113 VAL A CA 1
ATOM 906 C C . VAL A 1 113 ? 16.722 4.811 0.968 1.00 91.06 113 VAL A C 1
ATOM 908 O O . VAL A 1 113 ? 15.708 5.484 0.878 1.00 91.06 113 VAL A O 1
ATOM 911 N N . ASP A 1 114 ? 17.854 5.311 1.470 1.00 91.75 114 ASP A N 1
ATOM 912 C CA . ASP A 1 114 ? 17.934 6.681 1.998 1.00 91.75 114 ASP A CA 1
ATOM 913 C C . ASP A 1 114 ? 17.685 7.738 0.917 1.00 91.75 114 ASP A C 1
ATOM 915 O O . ASP A 1 114 ? 16.970 8.709 1.146 1.00 91.75 114 ASP A O 1
ATOM 919 N N . GLN A 1 115 ? 18.226 7.523 -0.286 1.00 92.62 115 GLN A N 1
ATOM 920 C CA . GLN A 1 115 ? 17.996 8.418 -1.423 1.00 92.62 115 GLN A CA 1
ATOM 921 C C . GLN A 1 115 ? 16.546 8.330 -1.895 1.00 92.62 115 GLN A C 1
ATOM 923 O O . GLN A 1 115 ? 15.936 9.353 -2.177 1.00 92.62 115 GLN A O 1
ATOM 928 N N . VAL A 1 116 ? 15.986 7.117 -1.942 1.00 94.19 116 VAL A N 1
ATOM 929 C CA . VAL A 1 116 ? 14.581 6.910 -2.315 1.00 94.19 116 VAL A CA 1
ATOM 930 C C . VAL A 1 116 ? 13.650 7.591 -1.318 1.00 94.19 116 VAL A C 1
ATOM 932 O O . VAL A 1 116 ? 12.728 8.273 -1.734 1.00 94.19 116 VAL A O 1
ATOM 935 N N . LEU A 1 117 ? 13.886 7.448 -0.013 1.00 94.25 117 LEU A N 1
ATOM 936 C CA . LEU A 1 117 ? 13.045 8.062 1.014 1.00 94.25 117 LEU A CA 1
ATOM 937 C C . LEU A 1 117 ? 13.122 9.587 1.000 1.00 94.25 117 LEU A C 1
ATOM 939 O O . LEU A 1 117 ? 12.092 10.233 1.164 1.00 94.25 117 LEU A O 1
ATOM 943 N N . MET A 1 118 ? 14.312 10.154 0.782 1.00 94.00 118 MET A N 1
ATOM 944 C CA . MET A 1 118 ? 14.470 11.601 0.629 1.00 94.00 118 MET A CA 1
ATOM 945 C C . MET A 1 118 ? 13.635 12.119 -0.547 1.00 94.00 118 MET A C 1
ATOM 947 O O . MET A 1 118 ? 12.875 13.068 -0.388 1.00 94.00 118 MET A O 1
ATOM 951 N N . GLU A 1 119 ? 13.706 11.435 -1.685 1.00 94.94 119 GLU A N 1
ATOM 952 C CA . GLU A 1 119 ? 12.951 11.793 -2.882 1.00 94.94 119 GLU A CA 1
ATOM 953 C C . GLU A 1 119 ? 11.428 11.619 -2.684 1.00 94.94 119 GLU A C 1
ATOM 955 O O . GLU A 1 119 ? 10.645 12.510 -2.998 1.00 94.94 119 GLU A O 1
ATOM 960 N N . LEU A 1 120 ? 10.985 10.503 -2.087 1.00 95.31 120 LEU A N 1
ATOM 961 C CA . LEU A 1 120 ? 9.566 10.259 -1.786 1.00 95.31 120 LEU A CA 1
ATOM 962 C C . LEU A 1 120 ? 8.990 11.292 -0.812 1.00 95.31 120 LEU A C 1
ATOM 964 O O . LEU A 1 120 ? 7.817 11.650 -0.917 1.00 95.31 120 LEU A O 1
ATOM 968 N N . LYS A 1 121 ? 9.807 11.776 0.129 1.00 94.12 121 LYS A N 1
ATOM 969 C CA . LYS A 1 121 ? 9.425 12.856 1.038 1.00 94.12 121 LYS A CA 1
ATOM 970 C C . LYS A 1 121 ? 9.205 14.165 0.279 1.00 94.12 121 LYS A C 1
ATOM 972 O O . LYS A 1 121 ? 8.236 14.858 0.568 1.00 94.12 121 LYS A O 1
ATOM 977 N N . GLU A 1 122 ? 10.054 14.490 -0.695 1.00 93.12 122 GLU A N 1
ATOM 978 C CA . GLU A 1 122 ? 9.846 15.657 -1.562 1.00 93.12 122 GLU A CA 1
ATOM 979 C C . GLU A 1 122 ? 8.565 15.499 -2.395 1.00 93.12 122 GLU A C 1
ATOM 981 O O . GLU A 1 122 ? 7.749 16.420 -2.446 1.00 93.12 122 GLU A O 1
ATOM 986 N N . TYR A 1 123 ? 8.305 14.308 -2.944 1.00 94.19 123 TYR A N 1
ATOM 987 C CA . TYR A 1 123 ? 7.074 14.032 -3.697 1.00 94.19 123 TYR A CA 1
ATOM 988 C C . TYR A 1 123 ? 5.810 14.156 -2.851 1.00 94.19 123 TYR A C 1
ATOM 990 O O . TYR A 1 123 ? 4.777 14.586 -3.356 1.00 94.19 123 TYR A O 1
ATOM 998 N N . ALA A 1 124 ? 5.888 13.847 -1.556 1.00 92.75 124 ALA A N 1
ATOM 999 C CA . ALA A 1 124 ? 4.774 14.019 -0.630 1.00 92.75 124 ALA A CA 1
ATOM 1000 C C . ALA A 1 124 ? 4.433 15.497 -0.339 1.00 92.75 124 ALA A C 1
ATOM 1002 O O . ALA A 1 124 ? 3.408 15.776 0.279 1.00 92.75 124 ALA A O 1
ATOM 1003 N N . THR A 1 125 ? 5.269 16.438 -0.793 1.00 90.12 125 THR A N 1
ATOM 1004 C CA . THR A 1 125 ? 5.029 17.890 -0.706 1.00 90.12 125 THR A CA 1
ATOM 1005 C C . THR A 1 125 ? 4.612 18.529 -2.034 1.00 90.12 125 THR A C 1
ATOM 1007 O O . THR A 1 125 ? 4.453 19.749 -2.103 1.00 90.12 125 THR A O 1
ATOM 1010 N N . GLU A 1 126 ? 4.430 17.736 -3.097 1.00 90.12 126 GLU A N 1
ATOM 1011 C CA . GLU A 1 126 ? 3.918 18.238 -4.374 1.00 90.12 126 GLU A CA 1
ATOM 1012 C C . GLU A 1 126 ? 2.436 18.663 -4.291 1.00 90.12 126 GLU A C 1
ATOM 1014 O O . GLU A 1 126 ? 1.724 18.400 -3.325 1.00 90.12 126 GLU A O 1
ATOM 1019 N N . VAL A 1 127 ? 1.964 19.356 -5.332 1.00 88.75 127 VAL A N 1
ATOM 1020 C CA . VAL A 1 127 ? 0.588 19.881 -5.413 1.00 88.75 127 VAL A CA 1
ATOM 1021 C C . VAL A 1 127 ? -0.410 18.819 -5.894 1.00 88.75 127 VAL A C 1
ATOM 1023 O O . VAL A 1 127 ? -1.597 18.896 -5.582 1.00 88.75 127 VAL A O 1
ATOM 1026 N N . ASP A 1 128 ? 0.051 17.838 -6.673 1.00 91.50 128 ASP A N 1
ATOM 1027 C CA . ASP A 1 128 ? -0.806 16.790 -7.229 1.00 91.50 128 ASP A CA 1
ATOM 1028 C C . ASP A 1 128 ? -1.167 15.757 -6.152 1.00 91.50 128 ASP A C 1
ATOM 1030 O O . ASP A 1 128 ? -0.332 14.964 -5.714 1.00 91.50 128 ASP A O 1
ATOM 1034 N N . VAL A 1 129 ? -2.430 15.777 -5.719 1.00 92.00 129 VAL A N 1
ATOM 1035 C CA . VAL A 1 129 ? -2.927 14.951 -4.608 1.00 92.00 129 VAL A CA 1
ATOM 1036 C C . VAL A 1 129 ? -2.778 13.457 -4.895 1.00 92.00 129 VAL A C 1
ATOM 1038 O O . VAL A 1 129 ? -2.429 12.693 -3.994 1.00 92.00 129 VAL A O 1
ATOM 1041 N N . GLU A 1 130 ? -3.023 13.019 -6.132 1.00 91.75 130 GLU A N 1
ATOM 1042 C CA . GLU A 1 130 ? -2.935 11.602 -6.485 1.00 91.75 130 GLU A CA 1
ATOM 1043 C C . GLU A 1 130 ? -1.479 11.129 -6.431 1.00 91.75 130 GLU A C 1
ATOM 1045 O O . GLU A 1 130 ? -1.179 10.086 -5.842 1.00 91.75 130 GLU A O 1
ATOM 1050 N N . PHE A 1 131 ? -0.551 11.919 -6.975 1.00 93.44 131 PHE A N 1
ATOM 1051 C CA . PHE A 1 131 ? 0.875 11.613 -6.924 1.00 93.44 131 PHE A CA 1
ATOM 1052 C C . PHE A 1 131 ? 1.426 11.608 -5.495 1.00 93.44 131 PHE A C 1
ATOM 1054 O O . PHE A 1 131 ? 2.181 10.699 -5.129 1.00 93.44 131 PHE A O 1
ATOM 1061 N N . VAL A 1 132 ? 1.006 12.566 -4.664 1.00 94.81 132 VAL A N 1
ATOM 1062 C CA . VAL A 1 132 ? 1.372 12.621 -3.243 1.00 94.81 132 VAL A CA 1
ATOM 1063 C C . VAL A 1 132 ? 0.913 11.353 -2.527 1.00 94.81 132 VAL A C 1
ATOM 1065 O O . VAL A 1 132 ? 1.729 10.684 -1.891 1.00 94.81 132 VAL A O 1
ATOM 1068 N N . ARG A 1 133 ? -0.357 10.953 -2.681 1.00 94.19 133 ARG A N 1
ATOM 1069 C CA . ARG A 1 133 ? -0.880 9.733 -2.042 1.00 94.19 133 ARG A CA 1
ATOM 1070 C C . ARG A 1 133 ? -0.100 8.493 -2.451 1.00 94.19 133 ARG A C 1
ATOM 1072 O O . ARG A 1 133 ? 0.290 7.676 -1.617 1.00 94.19 133 ARG A O 1
ATOM 1079 N N . ARG A 1 134 ? 0.186 8.361 -3.747 1.00 94.06 134 ARG A N 1
ATOM 1080 C CA . ARG A 1 134 ? 0.955 7.227 -4.277 1.00 94.06 134 ARG A CA 1
ATOM 1081 C C . ARG A 1 134 ? 2.383 7.224 -3.734 1.00 94.06 134 ARG A C 1
ATOM 1083 O O . ARG A 1 134 ? 2.898 6.151 -3.423 1.00 94.06 134 ARG A O 1
ATOM 1090 N N . SER A 1 135 ? 2.985 8.394 -3.535 1.00 95.56 135 SER A N 1
ATOM 1091 C CA . SER A 1 135 ? 4.313 8.542 -2.927 1.00 95.56 135 SER A CA 1
ATOM 1092 C C . SER A 1 135 ? 4.326 8.151 -1.446 1.00 95.56 135 SER A C 1
ATOM 1094 O O . SER A 1 135 ? 5.222 7.426 -1.015 1.00 95.56 135 SER A O 1
ATOM 1096 N N . VAL A 1 136 ? 3.298 8.518 -0.675 1.00 96.06 136 VAL A N 1
ATOM 1097 C CA . VAL A 1 136 ? 3.140 8.071 0.722 1.00 96.06 136 VAL A CA 1
ATOM 1098 C C . VAL A 1 136 ? 2.968 6.546 0.792 1.00 96.06 136 VAL A C 1
ATOM 1100 O O . VAL A 1 136 ? 3.669 5.879 1.558 1.00 96.06 136 VAL A O 1
ATOM 1103 N N . ARG A 1 137 ? 2.142 5.953 -0.085 1.00 94.75 137 ARG A N 1
ATOM 1104 C CA . ARG A 1 137 ? 2.030 4.483 -0.219 1.00 94.75 137 ARG A CA 1
ATOM 1105 C C . ARG A 1 137 ? 3.361 3.826 -0.580 1.00 94.75 137 ARG A C 1
ATOM 1107 O O . ARG A 1 137 ? 3.674 2.746 -0.075 1.00 94.75 137 ARG A O 1
ATOM 1114 N N . ALA A 1 138 ? 4.166 4.468 -1.426 1.00 93.81 138 ALA A N 1
ATOM 1115 C CA . ALA A 1 138 ? 5.489 3.980 -1.801 1.00 93.81 138 ALA A CA 1
ATOM 1116 C C . ALA A 1 138 ? 6.443 3.900 -0.597 1.00 93.81 138 ALA A C 1
ATOM 1118 O O . ALA A 1 138 ? 7.178 2.919 -0.476 1.00 93.81 138 ALA A O 1
ATOM 1119 N N . ILE A 1 139 ? 6.393 4.870 0.327 1.00 95.56 139 ILE A N 1
ATOM 1120 C CA . ILE A 1 139 ? 7.156 4.832 1.589 1.00 95.56 139 ILE A CA 1
ATOM 1121 C C . ILE A 1 139 ? 6.752 3.600 2.412 1.00 95.56 139 ILE A C 1
ATOM 1123 O O . ILE A 1 139 ? 7.612 2.861 2.892 1.00 95.56 139 ILE A O 1
ATOM 1127 N N . GLY A 1 140 ? 5.449 3.327 2.502 1.00 93.50 140 GLY A N 1
ATOM 1128 C CA . GLY A 1 140 ? 4.909 2.132 3.152 1.00 93.50 140 GLY A CA 1
ATOM 1129 C C . GLY A 1 140 ? 5.422 0.824 2.571 1.00 93.50 140 GLY A C 1
ATOM 1130 O O . GLY A 1 140 ? 5.911 -0.050 3.288 1.00 93.50 140 GLY A O 1
ATOM 1131 N N . ARG A 1 141 ? 5.375 0.702 1.245 1.00 92.56 141 ARG A N 1
ATOM 1132 C CA . ARG A 1 141 ? 5.877 -0.481 0.536 1.00 92.56 141 ARG A CA 1
ATOM 1133 C C . ARG A 1 141 ? 7.378 -0.667 0.726 1.00 92.56 141 ARG A C 1
ATOM 1135 O O . ARG A 1 141 ? 7.827 -1.791 0.945 1.00 92.56 141 ARG A O 1
ATOM 1142 N N . CYS A 1 142 ? 8.152 0.418 0.738 1.00 92.19 142 CYS A N 1
ATOM 1143 C CA . CYS A 1 142 ? 9.570 0.373 1.095 1.00 92.19 142 CYS A CA 1
ATOM 1144 C C . CYS A 1 142 ? 9.786 -0.174 2.515 1.00 92.19 142 CYS A C 1
ATOM 1146 O O . CYS A 1 142 ? 10.672 -1.008 2.700 1.00 92.19 142 CYS A O 1
ATOM 1148 N N . ALA A 1 143 ? 8.962 0.223 3.490 1.00 92.38 143 ALA A N 1
ATOM 1149 C CA . ALA A 1 143 ? 9.029 -0.290 4.859 1.00 92.38 143 ALA A CA 1
ATOM 1150 C C . ALA A 1 143 ? 8.720 -1.795 4.941 1.00 92.38 143 ALA A C 1
ATOM 1152 O O . ALA A 1 143 ? 9.430 -2.536 5.618 1.00 92.38 143 ALA A O 1
ATOM 1153 N N . ILE A 1 144 ? 7.689 -2.258 4.225 1.00 91.12 144 ILE A N 1
ATOM 1154 C CA . ILE A 1 144 ? 7.266 -3.669 4.213 1.00 91.12 144 ILE A CA 1
ATOM 1155 C C . ILE A 1 144 ? 8.294 -4.553 3.494 1.00 91.12 144 ILE A C 1
ATOM 1157 O O . ILE A 1 144 ? 8.572 -5.670 3.936 1.00 91.12 144 ILE A O 1
ATOM 1161 N N . LYS A 1 145 ? 8.868 -4.054 2.393 1.00 88.81 145 LYS A N 1
ATOM 1162 C CA . LYS A 1 145 ? 9.864 -4.761 1.579 1.00 88.81 145 LYS A CA 1
ATOM 1163 C C . LYS A 1 145 ? 11.240 -4.822 2.246 1.00 88.81 145 LYS A C 1
ATOM 1165 O O . LYS A 1 145 ? 11.935 -5.827 2.113 1.00 88.81 145 LYS A O 1
ATOM 1170 N N . LEU A 1 146 ? 11.663 -3.748 2.916 1.00 89.56 146 LEU A N 1
ATOM 1171 C CA . LEU A 1 146 ? 12.997 -3.607 3.501 1.00 89.56 146 LEU A CA 1
ATOM 1172 C C . LEU A 1 146 ? 12.890 -3.389 5.013 1.00 89.56 146 LEU A C 1
ATOM 1174 O O . LEU A 1 146 ? 12.801 -2.259 5.489 1.00 89.56 146 LEU A O 1
ATOM 1178 N N . GLU A 1 147 ? 12.997 -4.466 5.790 1.00 89.69 147 GLU A N 1
ATOM 1179 C CA . GLU A 1 147 ? 12.860 -4.417 7.253 1.00 89.69 147 GLU A CA 1
ATOM 1180 C C . GLU A 1 147 ? 13.827 -3.422 7.927 1.00 89.69 147 GLU A C 1
ATOM 1182 O O . GLU A 1 147 ? 13.441 -2.681 8.829 1.00 89.69 147 GLU A O 1
ATOM 1187 N N . ARG A 1 148 ? 15.076 -3.321 7.449 1.00 89.56 148 ARG A N 1
ATOM 1188 C CA . ARG A 1 148 ? 16.068 -2.351 7.962 1.00 89.56 148 ARG A CA 1
ATOM 1189 C C . ARG A 1 148 ? 15.735 -0.890 7.644 1.00 89.56 148 ARG A C 1
ATOM 1191 O O . ARG A 1 148 ? 16.403 0.020 8.135 1.00 89.56 148 ARG A O 1
ATOM 1198 N N . ALA A 1 149 ? 14.780 -0.642 6.757 1.00 91.31 149 ALA A N 1
ATOM 1199 C CA . ALA A 1 149 ? 14.325 0.696 6.412 1.00 91.31 149 ALA A CA 1
ATOM 1200 C C . ALA A 1 149 ? 13.027 1.081 7.129 1.00 91.31 149 ALA A C 1
ATOM 1202 O O . ALA A 1 149 ? 12.719 2.268 7.157 1.00 91.31 149 ALA A O 1
ATOM 1203 N N . ALA A 1 150 ? 12.304 0.130 7.730 1.00 92.12 150 ALA A N 1
ATOM 1204 C CA . ALA A 1 150 ? 10.985 0.365 8.315 1.00 92.12 150 ALA A CA 1
ATOM 1205 C C . ALA A 1 150 ? 10.972 1.517 9.333 1.00 92.12 150 ALA A C 1
ATOM 1207 O O . ALA A 1 150 ? 10.150 2.420 9.223 1.00 92.12 150 ALA A O 1
ATOM 1208 N N . GLU A 1 151 ? 11.944 1.555 10.249 1.00 92.62 151 GLU A N 1
ATOM 1209 C CA . GLU A 1 151 ? 12.065 2.624 11.253 1.00 92.62 151 GLU A CA 1
ATOM 1210 C C . GLU A 1 151 ? 12.289 4.007 10.620 1.00 92.62 151 GLU A C 1
ATOM 1212 O O . GLU A 1 151 ? 11.661 4.987 11.008 1.00 92.62 151 GLU A O 1
ATOM 1217 N N . ARG A 1 152 ? 13.122 4.084 9.575 1.00 93.75 152 ARG A N 1
ATOM 1218 C CA . ARG A 1 152 ? 13.342 5.330 8.822 1.00 93.75 152 ARG A CA 1
ATOM 1219 C C . ARG A 1 152 ? 12.085 5.764 8.070 1.00 93.75 152 ARG A C 1
ATOM 1221 O O . ARG A 1 152 ? 11.752 6.942 8.092 1.00 93.75 152 ARG A O 1
ATOM 1228 N N . CYS A 1 153 ? 11.380 4.826 7.433 1.00 94.94 153 CYS A N 1
ATOM 1229 C CA . CYS A 1 153 ? 10.131 5.102 6.716 1.00 94.94 153 CYS A CA 1
ATOM 1230 C C . CYS A 1 153 ? 9.071 5.670 7.663 1.00 94.94 153 CYS A C 1
ATOM 1232 O O . CYS A 1 153 ? 8.406 6.646 7.339 1.00 94.94 153 CYS A O 1
ATOM 1234 N N . ILE A 1 154 ? 8.958 5.085 8.852 1.00 94.12 154 ILE A N 1
ATOM 1235 C CA . ILE A 1 154 ? 8.053 5.536 9.902 1.00 94.12 154 ILE A CA 1
ATOM 1236 C C . ILE A 1 154 ? 8.372 6.963 10.356 1.00 94.12 154 ILE A C 1
ATOM 1238 O O . ILE A 1 154 ? 7.457 7.774 10.468 1.00 94.12 154 ILE A O 1
ATOM 1242 N N . ASN A 1 155 ? 9.648 7.290 10.576 1.00 94.12 155 ASN A N 1
ATOM 1243 C CA . ASN A 1 155 ? 10.038 8.649 10.957 1.00 94.12 155 ASN A CA 1
ATOM 1244 C C . ASN A 1 155 ? 9.647 9.665 9.875 1.00 94.12 155 ASN A C 1
ATOM 1246 O O . ASN A 1 155 ? 9.114 10.723 10.195 1.00 94.12 155 ASN A O 1
ATOM 1250 N N . VAL A 1 156 ? 9.822 9.317 8.595 1.00 95.31 156 VAL A N 1
ATOM 1251 C CA . VAL A 1 156 ? 9.358 10.160 7.482 1.00 95.31 156 VAL A CA 1
ATOM 1252 C C . VAL A 1 156 ? 7.833 10.312 7.502 1.00 95.31 156 VAL A C 1
ATOM 1254 O O . VAL A 1 156 ? 7.340 11.425 7.361 1.00 95.31 156 VAL A O 1
ATOM 1257 N N . LEU A 1 157 ? 7.072 9.234 7.714 1.00 95.19 157 LEU A N 1
ATOM 1258 C CA . LEU A 1 157 ? 5.605 9.304 7.802 1.00 95.19 157 LEU A CA 1
ATOM 1259 C C . LEU A 1 157 ? 5.138 10.178 8.975 1.00 95.19 157 LEU A C 1
ATOM 1261 O O . LEU A 1 157 ? 4.194 10.946 8.820 1.00 95.19 157 LEU A O 1
ATOM 1265 N N . LEU A 1 158 ? 5.820 10.117 10.120 1.00 93.69 158 LEU A N 1
ATOM 1266 C CA . LEU A 1 158 ? 5.555 10.985 11.268 1.00 93.69 158 LEU A CA 1
ATOM 1267 C C . LEU A 1 158 ? 5.802 12.463 10.955 1.00 93.69 158 LEU A C 1
ATOM 1269 O O . LEU A 1 158 ? 4.970 13.307 11.283 1.00 93.69 158 LEU A O 1
ATOM 1273 N N . GLU A 1 159 ? 6.914 12.780 10.294 1.00 93.94 159 GLU A N 1
ATOM 1274 C CA . GLU A 1 159 ? 7.194 14.143 9.831 1.00 93.94 159 GLU A CA 1
ATOM 1275 C C . GLU A 1 159 ? 6.117 14.631 8.851 1.00 93.94 159 GLU A C 1
ATOM 1277 O O . GLU A 1 159 ? 5.684 15.780 8.932 1.00 93.94 159 GLU A O 1
ATOM 1282 N N . LEU A 1 160 ? 5.640 13.757 7.957 1.00 93.19 160 LEU A N 1
ATOM 1283 C CA . LEU A 1 160 ? 4.549 14.071 7.034 1.00 93.19 160 LEU A CA 1
ATOM 1284 C C . LEU A 1 160 ? 3.226 14.314 7.770 1.00 93.19 160 LEU A C 1
ATOM 1286 O O . LEU A 1 160 ? 2.516 15.255 7.426 1.00 93.19 160 LEU A O 1
ATOM 1290 N N . ILE A 1 161 ? 2.916 13.552 8.821 1.00 92.00 161 ILE A N 1
ATOM 1291 C CA . ILE A 1 161 ? 1.724 13.782 9.654 1.00 92.00 161 ILE A CA 1
ATOM 1292 C C . ILE A 1 161 ? 1.798 15.147 10.353 1.00 92.00 161 ILE A C 1
ATOM 1294 O O . ILE A 1 161 ? 0.816 15.889 10.384 1.00 92.00 161 ILE A O 1
ATOM 1298 N N . GLN A 1 162 ? 2.979 15.537 10.838 1.00 91.00 162 GLN A N 1
ATOM 1299 C CA . GLN A 1 162 ? 3.190 16.835 11.488 1.00 91.00 162 GLN A CA 1
ATOM 1300 C C . GLN A 1 162 ? 2.970 18.039 10.559 1.00 91.00 162 GLN A C 1
ATOM 1302 O O . GLN A 1 162 ? 2.747 19.144 11.053 1.00 91.00 162 GLN A O 1
ATOM 1307 N N . THR A 1 163 ? 2.977 17.851 9.233 1.00 90.88 163 THR A N 1
ATOM 1308 C CA . THR A 1 163 ? 2.621 18.922 8.282 1.00 90.88 163 THR A CA 1
ATOM 1309 C C . THR A 1 163 ? 1.149 19.335 8.369 1.00 90.88 163 THR A C 1
ATOM 1311 O O . THR A 1 163 ? 0.797 20.414 7.893 1.00 90.88 163 THR A O 1
ATOM 1314 N N . LYS A 1 164 ? 0.293 18.502 8.984 1.00 88.25 164 LYS A N 1
ATOM 1315 C CA . LYS A 1 164 ? -1.158 18.706 9.133 1.00 88.25 164 LYS A CA 1
ATOM 1316 C C . LYS A 1 164 ? -1.911 18.884 7.811 1.00 88.25 164 LYS A C 1
ATOM 1318 O O . LYS A 1 164 ? -3.013 19.431 7.784 1.00 88.25 164 LYS A O 1
ATOM 1323 N N . VAL A 1 165 ? -1.340 18.415 6.704 1.00 92.00 165 VAL A N 1
ATOM 1324 C CA . VAL A 1 165 ? -2.036 18.362 5.418 1.00 92.00 165 VAL A CA 1
ATOM 1325 C C . VAL A 1 165 ? -2.979 17.162 5.435 1.00 92.00 165 VAL A C 1
ATOM 1327 O O . VAL A 1 165 ? -2.518 16.024 5.434 1.00 92.00 165 VAL A O 1
ATOM 1330 N N . ASN A 1 166 ? -4.291 17.414 5.442 1.00 91.81 166 ASN A N 1
ATOM 1331 C CA . ASN A 1 166 ? -5.309 16.391 5.707 1.00 91.81 166 ASN A CA 1
ATOM 1332 C C . ASN A 1 166 ? -5.118 15.108 4.856 1.00 91.81 166 ASN A C 1
ATOM 1334 O O . ASN A 1 166 ? -4.863 14.036 5.400 1.00 91.81 166 ASN A O 1
ATOM 1338 N N . TYR A 1 167 ? -5.131 15.206 3.524 1.00 91.88 167 TYR A N 1
ATOM 1339 C CA . TYR A 1 167 ? -5.009 14.022 2.658 1.00 91.88 167 TYR A CA 1
ATOM 1340 C C . TYR A 1 167 ? -3.671 13.267 2.808 1.00 91.88 167 TYR A C 1
ATOM 1342 O O . TYR A 1 167 ? -3.604 12.083 2.487 1.00 91.88 167 TYR A O 1
ATOM 1350 N N . VAL A 1 168 ? -2.606 13.924 3.288 1.00 94.31 168 VAL A N 1
ATOM 1351 C CA . VAL A 1 168 ? -1.313 13.278 3.578 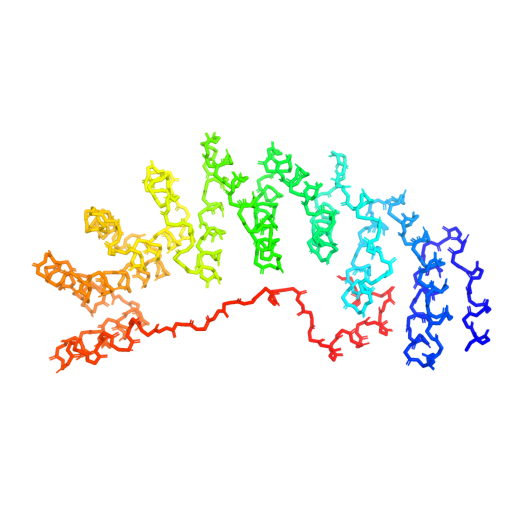1.00 94.31 168 VAL A CA 1
ATOM 1352 C C . VAL A 1 168 ? -1.386 12.513 4.893 1.00 94.31 168 VAL A C 1
ATOM 1354 O O . VAL A 1 168 ? -0.932 11.373 4.954 1.00 94.31 168 VAL A O 1
ATOM 1357 N N . VAL A 1 169 ? -1.976 13.121 5.928 1.00 93.94 169 VAL A N 1
ATOM 1358 C CA . VAL A 1 169 ? -2.193 12.485 7.236 1.00 93.94 169 VAL A CA 1
ATOM 1359 C C . VAL A 1 169 ? -3.003 11.206 7.052 1.00 93.94 169 VAL A C 1
ATOM 1361 O O . VAL A 1 169 ? -2.573 10.143 7.490 1.00 93.94 169 VAL A O 1
ATOM 1364 N N . GLN A 1 170 ? -4.122 11.285 6.336 1.00 94.25 170 GLN A N 1
ATOM 1365 C CA . GLN A 1 170 ? -5.000 10.143 6.087 1.00 94.25 170 GLN A CA 1
ATOM 1366 C C . GLN A 1 170 ? -4.287 8.989 5.386 1.00 94.25 170 GLN A C 1
ATOM 1368 O O . GLN A 1 170 ? -4.346 7.846 5.842 1.00 94.25 170 GLN A O 1
ATOM 1373 N N . GLU A 1 171 ? -3.549 9.292 4.319 1.00 95.56 171 GLU A N 1
ATOM 1374 C CA . GLU A 1 171 ? -2.789 8.281 3.592 1.00 95.56 171 GLU A CA 1
ATOM 1375 C C . GLU A 1 171 ? -1.664 7.684 4.455 1.00 95.56 171 GLU A C 1
ATOM 1377 O O . GLU A 1 171 ? -1.419 6.476 4.428 1.00 95.56 171 GLU A O 1
ATOM 1382 N N . ALA A 1 172 ? -1.018 8.498 5.293 1.00 95.56 172 ALA A N 1
ATOM 1383 C CA . ALA A 1 172 ? -0.011 8.020 6.231 1.00 95.56 172 ALA A CA 1
ATOM 1384 C C . ALA A 1 172 ? -0.605 7.061 7.278 1.00 95.56 172 ALA A C 1
ATOM 1386 O O . ALA A 1 172 ? 0.027 6.048 7.577 1.00 95.56 172 ALA A O 1
ATOM 1387 N N . VAL A 1 173 ? -1.820 7.306 7.790 1.00 94.75 173 VAL A N 1
ATOM 1388 C CA . VAL A 1 173 ? -2.503 6.383 8.723 1.00 94.75 173 VAL A CA 1
ATOM 1389 C C . VAL A 1 173 ? -2.752 5.019 8.074 1.00 94.75 173 VAL A C 1
ATOM 1391 O O . VAL A 1 173 ? -2.470 3.983 8.685 1.00 94.75 173 VAL A O 1
ATOM 1394 N N . ILE A 1 174 ? -3.230 5.003 6.825 1.00 94.94 174 ILE A N 1
ATOM 1395 C CA . ILE A 1 174 ? -3.473 3.765 6.064 1.00 94.94 174 ILE A CA 1
ATOM 1396 C C . ILE A 1 174 ? -2.177 2.959 5.944 1.00 94.94 174 ILE A C 1
ATOM 1398 O O . ILE A 1 174 ? -2.154 1.757 6.228 1.00 94.94 174 ILE A O 1
ATOM 1402 N N . VAL A 1 175 ? -1.086 3.638 5.591 1.00 95.06 175 VAL A N 1
ATOM 1403 C CA . VAL A 1 175 ? 0.236 3.030 5.446 1.00 95.06 175 VAL A CA 1
ATOM 1404 C C . VAL A 1 175 ? 0.784 2.516 6.779 1.00 95.06 175 VAL A C 1
ATOM 1406 O O . VAL A 1 175 ? 1.297 1.397 6.840 1.00 95.06 175 VAL A O 1
ATOM 1409 N N . ILE A 1 176 ? 0.671 3.289 7.861 1.00 94.75 176 ILE A N 1
ATOM 1410 C CA . ILE A 1 176 ? 1.180 2.890 9.181 1.00 94.75 176 ILE A CA 1
ATOM 1411 C C . ILE A 1 176 ? 0.452 1.647 9.696 1.00 94.75 176 ILE A C 1
ATOM 1413 O O . ILE A 1 176 ? 1.108 0.747 10.224 1.00 94.75 176 ILE A O 1
ATOM 1417 N N . LYS A 1 177 ? -0.866 1.533 9.474 1.00 93.25 177 LYS A N 1
ATOM 1418 C CA . LYS A 1 177 ? -1.622 0.305 9.772 1.00 93.25 177 LYS A CA 1
ATOM 1419 C C . LYS A 1 177 ? -0.978 -0.913 9.105 1.00 93.25 177 LYS A C 1
ATOM 1421 O O . LYS A 1 177 ? -0.780 -1.934 9.762 1.00 93.25 177 LYS A O 1
ATOM 1426 N N . ASP A 1 178 ? -0.618 -0.830 7.827 1.00 92.94 178 ASP A N 1
ATOM 1427 C CA . ASP A 1 178 ? 0.011 -1.961 7.136 1.00 92.94 178 ASP A CA 1
ATOM 1428 C C . ASP A 1 178 ? 1.429 -2.249 7.655 1.00 92.94 178 ASP A C 1
ATOM 1430 O O . ASP A 1 178 ? 1.798 -3.413 7.827 1.00 92.94 178 ASP A O 1
ATOM 1434 N N . ILE A 1 179 ? 2.197 -1.222 8.029 1.00 93.06 179 ILE A N 1
ATOM 1435 C CA . ILE A 1 179 ? 3.494 -1.416 8.693 1.00 93.06 179 ILE A CA 1
ATOM 1436 C C . ILE A 1 179 ? 3.319 -2.121 10.050 1.00 93.06 179 ILE A C 1
ATOM 1438 O O . ILE A 1 179 ? 4.069 -3.050 10.349 1.00 93.06 179 ILE A O 1
ATOM 1442 N N . PHE A 1 180 ? 2.308 -1.761 10.845 1.00 92.81 180 PHE A N 1
ATOM 1443 C CA . PHE A 1 180 ? 1.991 -2.429 12.116 1.00 92.81 180 PHE A CA 1
ATOM 1444 C C . PHE A 1 180 ? 1.558 -3.881 11.922 1.00 92.81 180 PHE A C 1
ATOM 1446 O O . PHE A 1 180 ? 1.906 -4.737 12.730 1.00 92.81 180 PHE A O 1
ATOM 1453 N N . ARG A 1 181 ? 0.840 -4.185 10.836 1.00 91.06 181 ARG A N 1
ATOM 1454 C CA . ARG A 1 181 ? 0.490 -5.566 10.467 1.00 91.06 181 ARG A CA 1
ATOM 1455 C C . ARG A 1 181 ? 1.705 -6.392 10.052 1.00 91.06 181 ARG A C 1
ATOM 1457 O O . ARG A 1 181 ? 1.668 -7.613 10.174 1.00 91.06 181 ARG A O 1
ATOM 1464 N N . LYS A 1 182 ? 2.760 -5.754 9.536 1.00 90.88 182 LYS A N 1
ATOM 1465 C CA . LYS A 1 182 ? 4.020 -6.418 9.178 1.00 90.88 182 LYS A CA 1
ATOM 1466 C C . LYS A 1 182 ? 4.954 -6.593 10.377 1.00 90.88 182 LYS A C 1
ATOM 1468 O O . LYS A 1 182 ? 5.585 -7.640 10.498 1.00 90.88 182 LYS A O 1
ATOM 1473 N N . PHE A 1 183 ? 5.056 -5.572 11.226 1.00 90.44 183 PHE A N 1
ATOM 1474 C CA . PHE A 1 183 ? 5.959 -5.506 12.376 1.00 90.44 183 PHE A CA 1
ATOM 1475 C C . PHE A 1 183 ? 5.170 -5.191 13.659 1.00 90.44 183 PHE A C 1
ATOM 1477 O O . PHE A 1 183 ? 5.242 -4.064 14.164 1.00 90.44 183 PHE A O 1
ATOM 1484 N N . PRO A 1 184 ? 4.403 -6.162 14.187 1.00 87.62 184 PRO A N 1
ATOM 1485 C CA . PRO A 1 184 ? 3.599 -5.950 15.385 1.00 87.62 184 PRO A CA 1
ATOM 1486 C C . PRO A 1 184 ? 4.478 -5.622 16.603 1.00 87.62 184 PRO A C 1
ATOM 1488 O O . PRO A 1 184 ? 5.605 -6.105 16.717 1.00 87.62 184 PRO A O 1
ATOM 1491 N N . ASN A 1 185 ? 3.956 -4.799 17.517 1.00 84.88 185 ASN A N 1
ATOM 1492 C CA . ASN A 1 185 ? 4.561 -4.442 18.817 1.00 84.88 185 ASN A CA 1
ATOM 1493 C C . ASN A 1 185 ? 5.938 -3.743 18.769 1.00 84.88 185 ASN A C 1
ATOM 1495 O O . ASN A 1 185 ? 6.626 -3.645 19.785 1.00 84.88 185 ASN A O 1
ATOM 1499 N N . ARG A 1 186 ? 6.378 -3.249 17.603 1.00 87.31 186 ARG A N 1
ATOM 1500 C CA . ARG A 1 186 ? 7.695 -2.597 17.451 1.00 87.31 186 ARG A CA 1
ATOM 1501 C C . ARG A 1 186 ? 7.648 -1.070 17.538 1.00 87.31 186 ARG A C 1
ATOM 1503 O O . ARG A 1 186 ? 8.631 -0.452 17.933 1.00 87.31 186 ARG A O 1
ATOM 1510 N N . TYR A 1 187 ? 6.524 -0.469 17.158 1.00 86.94 187 TYR A N 1
ATOM 1511 C CA . TYR A 1 187 ? 6.399 0.972 16.907 1.00 86.94 187 TYR A CA 1
ATOM 1512 C C . TYR A 1 187 ? 5.220 1.602 17.669 1.00 86.94 187 TYR A C 1
ATOM 1514 O O . TYR A 1 187 ? 4.569 2.526 17.189 1.00 86.94 187 TYR A O 1
ATOM 1522 N N . GLU A 1 188 ? 4.931 1.088 18.867 1.00 84.31 188 GLU A N 1
ATOM 1523 C CA . GLU A 1 188 ? 3.762 1.467 19.678 1.00 84.31 188 GLU A CA 1
ATOM 1524 C C . GLU A 1 188 ? 3.785 2.934 20.141 1.00 84.31 188 GLU A C 1
ATOM 1526 O O . GLU A 1 188 ? 2.732 3.548 20.291 1.00 84.31 188 GLU A O 1
ATOM 1531 N N . SER A 1 189 ? 4.970 3.532 20.309 1.00 87.50 189 SER A N 1
ATOM 1532 C CA . SER A 1 189 ? 5.135 4.927 20.761 1.00 87.50 189 SER A CA 1
ATOM 1533 C C . SER A 1 189 ? 4.475 5.966 19.848 1.00 87.50 189 SER A C 1
ATOM 1535 O O . SER A 1 189 ? 4.267 7.106 20.246 1.00 87.50 189 SER A O 1
ATOM 1537 N N . ILE A 1 190 ? 4.148 5.568 18.623 1.00 89.19 190 ILE A N 1
ATOM 1538 C CA . ILE A 1 190 ? 3.613 6.410 17.551 1.00 89.19 190 ILE A CA 1
ATOM 1539 C C . ILE A 1 190 ? 2.099 6.550 17.660 1.00 89.19 190 ILE A C 1
ATOM 1541 O O . ILE A 1 190 ? 1.528 7.527 17.182 1.00 89.19 190 ILE A O 1
ATOM 1545 N N . ILE A 1 191 ? 1.447 5.589 18.317 1.00 89.38 191 ILE A N 1
ATOM 1546 C CA . ILE A 1 191 ? -0.010 5.516 18.425 1.00 89.38 191 ILE A CA 1
ATOM 1547 C C . ILE A 1 191 ? -0.572 6.788 19.068 1.00 89.38 191 ILE A C 1
ATOM 1549 O O . ILE A 1 191 ? -1.564 7.312 18.575 1.00 89.38 191 ILE A O 1
ATOM 1553 N N . GLY A 1 192 ? 0.099 7.339 20.086 1.00 88.50 192 GLY A N 1
ATOM 1554 C CA . GLY A 1 192 ? -0.316 8.598 20.717 1.00 88.50 192 GLY A CA 1
ATOM 1555 C C . GLY A 1 192 ? -0.416 9.752 19.715 1.00 88.50 192 GLY A C 1
ATOM 1556 O O . GLY A 1 192 ? -1.449 10.409 19.630 1.00 88.50 192 GLY A O 1
ATOM 1557 N N . THR A 1 193 ? 0.605 9.929 18.871 1.00 88.38 193 THR A N 1
ATOM 1558 C CA . THR A 1 193 ? 0.606 10.958 17.817 1.00 88.38 193 THR A CA 1
ATOM 1559 C C . THR A 1 193 ? -0.477 10.717 16.761 1.00 88.38 193 THR A C 1
ATOM 1561 O O . THR A 1 193 ? -1.021 11.673 16.216 1.00 88.38 193 THR A O 1
ATOM 1564 N N . LEU A 1 194 ? -0.820 9.460 16.460 1.00 89.12 194 LEU A N 1
ATOM 1565 C CA . LEU A 1 194 ? -1.927 9.152 15.545 1.00 89.12 194 LEU A CA 1
ATOM 1566 C C . LEU A 1 194 ? -3.281 9.523 16.155 1.00 89.12 194 LEU A C 1
ATOM 1568 O O . LEU A 1 194 ? -4.101 10.136 15.475 1.00 89.12 194 LEU A O 1
ATOM 1572 N N . CYS A 1 195 ? -3.495 9.205 17.434 1.00 88.12 195 CYS A N 1
ATOM 1573 C CA . CYS A 1 195 ? -4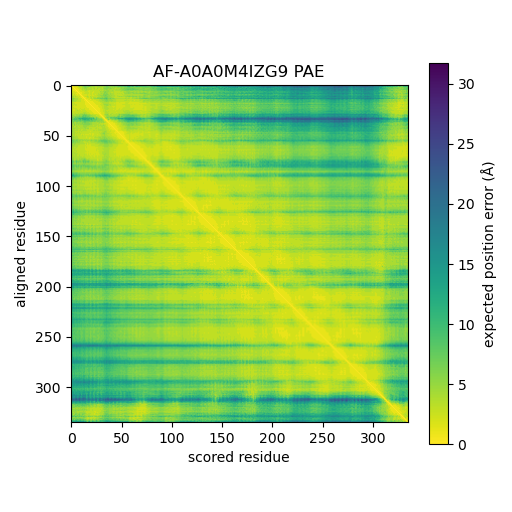.726 9.540 18.149 1.00 88.12 195 CYS A CA 1
ATOM 1574 C C . CYS A 1 195 ? -4.950 11.057 18.248 1.00 88.12 195 CYS A C 1
ATOM 1576 O O . CYS A 1 195 ? -6.077 11.513 18.107 1.00 88.12 195 CYS A O 1
ATOM 1578 N N . GLU A 1 196 ? -3.890 11.856 18.401 1.00 87.56 196 GLU A N 1
ATOM 1579 C CA . GLU A 1 196 ? -3.984 13.327 18.413 1.00 87.56 196 GLU A CA 1
ATOM 1580 C C . GLU A 1 196 ? -4.522 13.934 17.101 1.00 87.56 196 GLU A C 1
ATOM 1582 O O . GLU A 1 196 ? -4.951 15.085 17.092 1.00 87.56 196 GLU A O 1
ATOM 1587 N N . ASN A 1 197 ? -4.491 13.191 15.988 1.00 85.88 197 ASN A N 1
ATOM 1588 C CA . ASN A 1 197 ? -4.919 13.668 14.668 1.00 85.88 197 ASN A CA 1
ATOM 1589 C C . ASN A 1 197 ? -6.247 13.039 14.193 1.00 85.88 197 ASN A C 1
ATOM 1591 O O . ASN A 1 197 ? -6.597 13.173 13.018 1.00 85.88 197 ASN A O 1
ATOM 1595 N N . LEU A 1 198 ? -6.998 12.378 15.083 1.00 83.81 198 LEU A N 1
ATOM 1596 C CA . LEU A 1 198 ? -8.273 11.708 14.778 1.00 83.81 198 LEU A CA 1
ATOM 1597 C C . LEU A 1 198 ? -9.315 12.621 14.123 1.00 83.81 198 LEU A C 1
ATOM 1599 O O . LEU A 1 198 ? -9.935 12.224 13.138 1.00 83.81 198 LEU A O 1
ATOM 1603 N N . ASP A 1 199 ? -9.434 13.859 14.603 1.00 83.12 199 ASP A N 1
ATOM 1604 C CA . ASP A 1 199 ? -10.430 14.837 14.134 1.00 83.12 199 ASP A CA 1
ATOM 1605 C C . ASP A 1 199 ? -10.263 15.224 12.656 1.00 83.12 199 ASP A C 1
ATOM 1607 O O . ASP A 1 199 ? -11.146 15.833 12.055 1.00 83.12 199 ASP A O 1
ATOM 1611 N N . THR A 1 200 ? -9.113 14.901 12.058 1.00 84.50 200 THR A N 1
ATOM 1612 C CA . THR A 1 200 ? -8.814 15.218 10.657 1.00 84.50 200 THR A CA 1
ATOM 1613 C C . THR A 1 200 ? -9.219 14.117 9.679 1.00 84.50 200 THR A C 1
ATOM 1615 O O . THR A 1 200 ? -9.160 14.348 8.476 1.00 84.50 200 THR A O 1
ATOM 1618 N N . LEU A 1 201 ? -9.628 12.936 10.157 1.00 88.56 201 LEU A N 1
ATOM 1619 C CA . LEU A 1 201 ? -9.908 11.779 9.305 1.00 88.56 201 LEU A CA 1
ATOM 1620 C C . LEU A 1 201 ? -11.336 11.821 8.744 1.00 88.56 201 LEU A C 1
ATOM 1622 O O . LEU A 1 201 ? -12.302 11.585 9.468 1.00 88.56 201 LEU A O 1
ATOM 1626 N N . ASP A 1 202 ? -11.474 12.042 7.439 1.00 90.75 202 ASP A N 1
ATOM 1627 C CA . ASP A 1 202 ? -12.755 12.020 6.721 1.00 90.75 202 ASP A CA 1
ATOM 1628 C C . ASP A 1 202 ? -12.920 10.804 5.793 1.00 90.75 202 ASP A C 1
ATOM 1630 O O . ASP A 1 202 ? -14.038 10.318 5.614 1.00 90.75 202 ASP A O 1
ATOM 1634 N N . GLU A 1 203 ? -11.835 10.243 5.258 1.00 93.56 203 GLU A N 1
ATOM 1635 C CA . GLU A 1 203 ? -11.885 9.109 4.338 1.00 93.56 203 GLU A CA 1
ATOM 1636 C C . GLU A 1 203 ? -12.185 7.784 5.048 1.00 93.56 203 GLU A C 1
ATOM 1638 O O . GLU A 1 203 ? -11.515 7.427 6.026 1.00 93.56 203 GLU A O 1
ATOM 1643 N N . PRO A 1 204 ? -13.106 6.967 4.499 1.00 94.94 204 PRO A N 1
ATOM 1644 C CA . PRO A 1 204 ? -13.457 5.673 5.078 1.00 94.94 204 PRO A CA 1
ATOM 1645 C C . PRO A 1 204 ? -12.266 4.724 5.260 1.00 94.94 204 PRO A C 1
ATOM 1647 O O . PRO A 1 204 ? -12.193 3.990 6.245 1.00 94.94 204 PRO A O 1
ATOM 1650 N N . GLU A 1 205 ? -11.312 4.731 4.325 1.00 95.00 205 GLU A N 1
ATOM 1651 C CA . GLU A 1 205 ? -10.132 3.863 4.393 1.00 95.00 205 GLU A CA 1
ATOM 1652 C C . GLU A 1 205 ? -9.201 4.264 5.549 1.00 95.00 205 GLU A C 1
ATOM 1654 O O . GLU A 1 205 ? -8.689 3.397 6.269 1.00 95.00 205 GLU A O 1
ATOM 1659 N N . ALA A 1 206 ? -9.025 5.569 5.776 1.00 95.31 206 ALA A N 1
ATOM 1660 C CA . ALA A 1 206 ? -8.221 6.102 6.869 1.00 95.31 206 ALA A CA 1
ATOM 1661 C C . ALA A 1 206 ? -8.908 5.896 8.225 1.00 95.31 206 ALA A C 1
ATOM 1663 O O . ALA A 1 206 ? -8.279 5.364 9.143 1.00 95.31 206 ALA A O 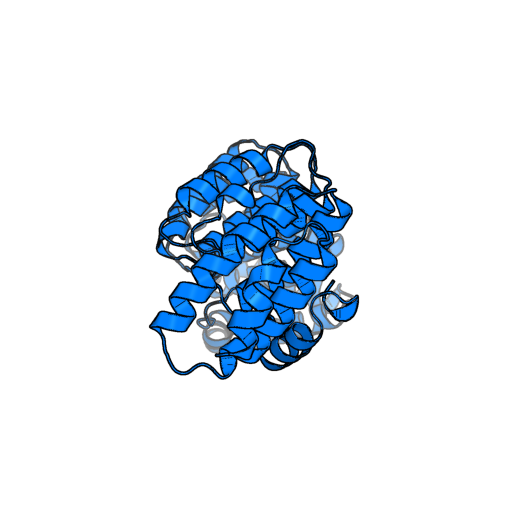1
ATOM 1664 N N . LYS A 1 207 ? -10.212 6.195 8.329 1.00 95.12 207 LYS A N 1
ATOM 1665 C CA . LYS A 1 207 ? -11.030 5.905 9.520 1.00 95.12 207 LYS A CA 1
ATOM 1666 C C . LYS A 1 207 ? -10.977 4.427 9.890 1.00 95.12 207 LYS A C 1
ATOM 1668 O O . LYS A 1 207 ? -10.607 4.077 11.008 1.00 95.12 207 LYS A O 1
ATOM 1673 N N . GLY A 1 208 ? -11.256 3.540 8.933 1.00 95.56 208 GLY A N 1
ATOM 1674 C CA . GLY A 1 208 ? -11.191 2.095 9.144 1.00 95.56 208 GLY A CA 1
ATOM 1675 C C . GLY A 1 208 ? -9.796 1.619 9.561 1.00 95.56 208 GLY A C 1
ATOM 1676 O O . GLY A 1 208 ? -9.672 0.730 10.405 1.00 95.56 208 GLY A O 1
ATOM 1677 N N . SER A 1 209 ? -8.739 2.234 9.019 1.00 96.00 209 SER A N 1
ATOM 1678 C CA . SER A 1 209 ? -7.359 1.939 9.412 1.00 96.00 209 SER A CA 1
ATOM 1679 C C . SER A 1 209 ? -7.060 2.374 10.846 1.00 96.00 209 SER A C 1
ATOM 1681 O O . SER A 1 209 ? -6.431 1.620 11.586 1.00 96.00 209 SER A O 1
ATOM 1683 N N . MET A 1 210 ? -7.559 3.535 11.262 1.00 95.25 210 MET A N 1
ATOM 1684 C CA . MET A 1 210 ? -7.385 4.034 12.621 1.00 95.25 210 MET A CA 1
ATOM 1685 C C . MET A 1 210 ? -8.169 3.211 13.649 1.00 95.25 210 MET A C 1
ATOM 1687 O O . MET A 1 210 ? -7.606 2.782 14.653 1.00 95.25 210 MET A O 1
ATOM 1691 N N . ILE A 1 211 ? -9.430 2.885 13.357 1.00 95.94 211 ILE A N 1
ATOM 1692 C CA . ILE A 1 211 ? -10.264 2.000 14.186 1.00 95.94 211 ILE A CA 1
ATOM 1693 C C . ILE A 1 211 ? -9.595 0.631 14.362 1.00 95.94 211 ILE A C 1
ATOM 1695 O O . ILE A 1 211 ? -9.580 0.070 15.461 1.00 95.94 211 ILE A O 1
ATOM 1699 N N . TRP A 1 212 ? -8.978 0.102 13.300 1.00 96.00 212 TRP A N 1
ATOM 1700 C CA . TRP A 1 212 ? -8.200 -1.130 13.396 1.00 96.00 212 TRP A CA 1
ATOM 1701 C C . TRP A 1 212 ? -7.013 -0.992 14.357 1.00 96.00 212 TRP A C 1
ATOM 1703 O O . TRP A 1 212 ? -6.816 -1.889 15.180 1.00 96.00 212 TRP A O 1
ATOM 1713 N N . ILE A 1 213 ? -6.246 0.108 14.283 1.00 95.06 213 ILE A N 1
ATOM 1714 C CA . ILE A 1 213 ? -5.106 0.368 15.181 1.00 95.06 213 ILE A CA 1
ATOM 1715 C C . ILE A 1 213 ? -5.592 0.426 16.632 1.00 95.06 213 ILE A C 1
ATOM 1717 O O . ILE A 1 213 ? -5.016 -0.252 17.484 1.00 95.06 213 ILE A O 1
ATOM 1721 N N . ILE A 1 214 ? -6.681 1.156 16.898 1.00 94.62 214 ILE A N 1
ATOM 1722 C CA . ILE A 1 214 ? -7.261 1.278 18.241 1.00 94.62 214 ILE A CA 1
ATOM 1723 C C . ILE A 1 214 ? -7.670 -0.101 18.778 1.00 94.62 214 ILE A C 1
ATOM 1725 O O . ILE A 1 214 ? -7.269 -0.478 19.875 1.00 94.62 214 ILE A O 1
ATOM 1729 N N . GLY A 1 215 ? -8.390 -0.909 17.994 1.00 93.88 215 GLY A N 1
ATOM 1730 C CA . GLY A 1 215 ? -8.816 -2.246 18.426 1.00 93.88 215 GLY A CA 1
ATOM 1731 C C . GLY A 1 215 ? -7.663 -3.248 18.607 1.00 93.88 215 GLY A C 1
ATOM 1732 O O . GLY A 1 215 ? -7.667 -4.069 19.533 1.00 93.88 215 GLY A O 1
ATOM 1733 N N . GLU A 1 216 ? -6.653 -3.215 17.731 1.00 93.19 216 GLU A N 1
ATOM 1734 C CA . GLU A 1 216 ? -5.501 -4.124 17.810 1.00 93.19 216 GLU A CA 1
ATOM 1735 C C . GLU A 1 216 ? -4.587 -3.785 18.994 1.00 93.19 216 GLU A C 1
ATOM 1737 O O . GLU A 1 216 ? -4.147 -4.697 19.691 1.00 93.19 216 GLU A O 1
ATOM 1742 N N . TYR A 1 217 ? -4.386 -2.499 19.288 1.00 92.44 217 TYR A N 1
ATOM 1743 C CA . TYR A 1 217 ? -3.513 -2.019 20.365 1.00 92.44 217 TYR A CA 1
ATOM 1744 C C . TYR A 1 217 ? -4.275 -1.492 21.589 1.00 92.44 217 TYR A C 1
ATOM 1746 O O . TYR A 1 217 ? -3.698 -0.815 22.435 1.00 92.44 217 TYR A O 1
ATOM 1754 N N . ALA A 1 218 ? -5.546 -1.875 21.740 1.00 91.25 218 ALA A N 1
ATOM 1755 C CA . ALA A 1 218 ? -6.423 -1.460 22.837 1.00 91.25 218 ALA A CA 1
ATOM 1756 C C . ALA A 1 218 ? -5.854 -1.678 24.253 1.00 91.25 218 ALA A C 1
ATOM 1758 O O . ALA A 1 218 ? -6.259 -0.995 25.178 1.00 91.25 218 ALA A O 1
ATOM 1759 N N . GLU A 1 219 ? -4.915 -2.606 24.458 1.00 87.75 219 GLU A N 1
ATOM 1760 C CA . GLU A 1 219 ? -4.263 -2.801 25.765 1.00 87.75 219 GLU A CA 1
ATOM 1761 C C . GLU A 1 219 ? -3.304 -1.664 26.132 1.00 87.75 219 GLU A C 1
ATOM 1763 O O . GLU A 1 219 ? -3.070 -1.427 27.314 1.00 87.75 219 GLU A O 1
ATOM 1768 N N . ARG A 1 220 ? -2.753 -0.974 25.128 1.00 87.81 220 ARG A N 1
ATOM 1769 C CA . ARG A 1 220 ? -1.753 0.093 25.267 1.00 87.81 220 ARG A CA 1
ATOM 1770 C C . ARG A 1 220 ? -2.351 1.493 25.267 1.00 87.81 220 ARG A C 1
ATOM 1772 O O . ARG A 1 220 ? -1.673 2.433 25.662 1.00 87.81 220 ARG A O 1
ATOM 1779 N N . ILE A 1 221 ? -3.573 1.630 24.768 1.00 89.81 221 ILE A N 1
ATOM 1780 C CA . ILE A 1 221 ? -4.282 2.903 24.672 1.00 89.81 221 ILE A CA 1
ATOM 1781 C C . ILE A 1 221 ? -5.231 2.965 25.864 1.00 89.81 221 ILE A C 1
ATOM 1783 O O . ILE A 1 221 ? -6.151 2.154 25.963 1.00 89.81 221 ILE A O 1
ATOM 1787 N N . ASP A 1 222 ? -4.992 3.875 26.803 1.00 87.12 222 ASP A N 1
ATOM 1788 C CA . ASP A 1 222 ? -5.802 3.950 28.023 1.00 87.12 222 ASP A CA 1
ATOM 1789 C C . ASP A 1 222 ? -7.245 4.355 27.701 1.00 87.12 222 ASP A C 1
ATOM 1791 O O . ASP A 1 222 ? -8.158 3.633 28.083 1.00 87.12 222 ASP A O 1
ATOM 1795 N N . ASN A 1 223 ? -7.438 5.392 26.885 1.00 90.81 223 ASN A N 1
ATOM 1796 C CA . ASN A 1 223 ? -8.738 5.929 26.460 1.00 90.81 223 ASN A CA 1
ATOM 1797 C C . ASN A 1 223 ? -9.312 5.269 25.184 1.00 90.81 223 ASN A C 1
ATOM 1799 O O . ASN A 1 223 ? -9.986 5.919 24.387 1.00 90.81 223 ASN A O 1
ATOM 1803 N N . ALA A 1 224 ? -8.998 3.995 24.922 1.00 92.75 224 ALA A N 1
ATOM 1804 C CA . ALA A 1 224 ? -9.434 3.302 23.700 1.00 92.75 224 ALA A CA 1
ATOM 1805 C C . ALA A 1 224 ? -10.963 3.196 23.573 1.00 92.75 224 ALA A C 1
ATOM 1807 O O . ALA A 1 224 ? -11.497 3.194 22.466 1.00 92.75 224 ALA A O 1
ATOM 1808 N N . ASP A 1 225 ? -11.642 3.068 24.708 1.00 92.62 225 ASP A N 1
ATOM 1809 C CA . ASP A 1 225 ? -13.090 3.065 24.848 1.00 92.62 225 ASP A CA 1
ATOM 1810 C C . ASP A 1 225 ? -13.696 4.408 24.431 1.00 92.62 225 ASP A C 1
ATOM 1812 O O . ASP A 1 225 ? -14.509 4.423 23.512 1.00 92.62 225 ASP A O 1
ATOM 1816 N N . GLU A 1 226 ? -13.236 5.525 24.998 1.00 92.56 226 GLU A N 1
ATOM 1817 C CA . GLU A 1 226 ? -13.716 6.868 24.631 1.00 92.56 226 GLU A CA 1
ATOM 1818 C C . GLU A 1 226 ? -13.518 7.148 23.132 1.00 92.56 226 GLU A C 1
ATOM 1820 O O . GLU A 1 226 ? -14.410 7.654 22.447 1.00 92.56 226 GLU A O 1
ATOM 1825 N N . LEU A 1 227 ? -12.355 6.762 22.593 1.00 93.00 227 LEU A N 1
ATOM 1826 C CA . LEU A 1 227 ? -12.053 6.938 21.174 1.00 93.00 227 LEU A CA 1
ATOM 1827 C C . LEU A 1 227 ? -12.992 6.111 20.285 1.00 93.00 227 LEU A C 1
ATOM 1829 O O . LEU A 1 227 ? -13.492 6.627 19.288 1.00 93.00 227 LEU A O 1
ATOM 1833 N N . LEU A 1 228 ? -13.261 4.843 20.620 1.00 93.62 228 LEU A N 1
ATOM 1834 C CA . LEU A 1 228 ? -14.203 4.027 19.845 1.00 93.62 228 LEU A CA 1
ATOM 1835 C C . LEU A 1 228 ? -15.653 4.485 20.013 1.00 93.62 228 LEU A C 1
ATOM 1837 O O . LEU A 1 228 ? -16.406 4.404 19.045 1.00 93.62 228 LEU A O 1
ATOM 1841 N N . GLU A 1 229 ? -16.042 4.978 21.190 1.00 93.69 229 GLU A N 1
ATOM 1842 C CA . GLU A 1 229 ? -17.390 5.502 21.434 1.00 93.69 229 GLU A CA 1
ATOM 1843 C C . GLU A 1 229 ? -17.705 6.661 20.483 1.00 93.69 229 GLU A C 1
ATOM 1845 O O . GLU A 1 229 ? -18.747 6.638 19.833 1.00 93.69 229 GLU A O 1
ATOM 1850 N N . SER A 1 230 ? -16.758 7.585 20.282 1.00 92.56 230 SER A N 1
ATOM 1851 C CA . SER A 1 230 ? -16.939 8.698 19.338 1.00 92.56 230 SER A CA 1
ATOM 1852 C C . SER A 1 230 ? -17.183 8.254 17.887 1.00 92.56 230 SER A C 1
ATOM 1854 O O . SER A 1 230 ? -17.970 8.872 17.174 1.00 92.56 230 SER A O 1
ATOM 1856 N N . PHE A 1 231 ? -16.572 7.149 17.441 1.00 92.88 231 PHE A N 1
ATOM 1857 C CA . PHE A 1 231 ? -16.872 6.572 16.126 1.00 92.88 231 PHE A CA 1
ATOM 1858 C C . PHE A 1 231 ? -18.262 5.924 16.090 1.00 92.88 231 PHE A C 1
ATOM 1860 O O . PHE A 1 231 ? -18.984 6.073 15.104 1.00 92.88 231 PHE A O 1
ATOM 1867 N N . LEU A 1 232 ? -18.654 5.231 17.165 1.00 93.69 232 LEU A N 1
ATOM 1868 C CA . LEU A 1 232 ? -19.947 4.549 17.264 1.00 93.69 232 LEU A CA 1
ATOM 1869 C C . LEU A 1 232 ? -21.141 5.516 17.268 1.00 93.69 232 LEU A C 1
ATOM 1871 O O . LEU A 1 232 ? -22.209 5.135 16.796 1.00 93.69 232 LEU A O 1
ATOM 1875 N N . GLU A 1 233 ? -20.976 6.763 17.721 1.00 93.06 233 GLU A N 1
ATOM 1876 C CA . GLU A 1 233 ? -22.033 7.789 17.655 1.00 93.06 233 GLU A CA 1
ATOM 1877 C C . GLU A 1 233 ? -22.520 8.066 16.222 1.00 93.06 233 GLU A C 1
ATOM 1879 O O . GLU A 1 233 ? -23.675 8.436 16.024 1.00 93.06 233 GLU A O 1
ATOM 1884 N N . SER A 1 234 ? -21.656 7.856 15.224 1.00 92.19 234 SER A N 1
ATOM 1885 C CA . SER A 1 234 ? -21.953 8.049 13.796 1.00 92.19 234 SER A CA 1
ATOM 1886 C C . SER A 1 234 ? -22.055 6.732 13.017 1.00 92.19 234 SER A C 1
ATOM 1888 O O . SER A 1 234 ? -21.940 6.720 11.794 1.00 92.19 234 SER A O 1
ATOM 1890 N N . PHE A 1 235 ? -22.284 5.605 13.707 1.00 93.75 235 PHE A N 1
ATOM 1891 C CA . PHE A 1 235 ? -22.239 4.263 13.116 1.00 93.75 235 PHE A CA 1
ATOM 1892 C C . PHE A 1 235 ? -23.106 4.112 11.858 1.00 93.75 235 PHE A C 1
ATOM 1894 O O . PHE A 1 235 ? -22.641 3.544 10.869 1.00 93.75 235 PHE A O 1
ATOM 1901 N N . ASP A 1 236 ? -24.336 4.628 11.878 1.00 92.81 236 ASP A N 1
ATOM 1902 C CA . ASP A 1 236 ? -25.303 4.480 10.781 1.00 92.81 236 ASP A CA 1
ATOM 1903 C C . ASP A 1 236 ? -24.967 5.339 9.553 1.00 92.81 236 ASP A C 1
ATOM 1905 O O . ASP A 1 236 ? -25.318 4.976 8.429 1.00 92.81 236 ASP A O 1
ATOM 1909 N N . ASP A 1 237 ? -24.247 6.446 9.755 1.00 92.75 237 ASP A N 1
ATOM 1910 C CA . ASP A 1 237 ? -23.823 7.362 8.690 1.00 92.75 237 ASP A CA 1
ATOM 1911 C C . ASP A 1 237 ? -22.536 6.887 7.988 1.00 92.75 237 ASP A C 1
ATOM 1913 O O . ASP A 1 237 ? -22.178 7.366 6.906 1.00 92.75 237 ASP A O 1
ATOM 1917 N N . GLU A 1 238 ? -21.822 5.936 8.593 1.00 94.56 238 GLU A N 1
ATOM 1918 C CA . GLU A 1 238 ? -20.551 5.425 8.099 1.00 94.56 238 GLU A CA 1
ATOM 1919 C C . GLU A 1 238 ? -20.703 4.326 7.040 1.00 94.56 238 GLU A C 1
ATOM 1921 O O . GLU A 1 238 ? -21.689 3.597 6.937 1.00 94.56 238 GLU A O 1
ATOM 1926 N N . THR A 1 239 ? -19.656 4.150 6.233 1.00 95.06 239 THR A N 1
ATOM 1927 C CA . THR A 1 239 ? -19.642 3.081 5.223 1.00 95.06 239 THR A CA 1
ATOM 1928 C C . THR A 1 239 ? -19.612 1.690 5.864 1.00 95.06 239 THR A C 1
ATOM 1930 O O . THR A 1 239 ? -18.987 1.481 6.906 1.00 95.06 239 THR A O 1
ATOM 1933 N N . ALA A 1 240 ? -20.157 0.688 5.168 1.00 94.44 240 ALA A N 1
ATOM 1934 C CA . ALA A 1 240 ? -20.140 -0.709 5.616 1.00 94.44 240 ALA A CA 1
ATOM 1935 C C . ALA A 1 240 ? -18.739 -1.219 6.010 1.00 94.44 240 ALA A C 1
ATOM 1937 O O . ALA A 1 240 ? -18.587 -1.965 6.977 1.00 94.44 240 ALA A O 1
ATOM 1938 N N . SER A 1 241 ? -17.690 -0.799 5.292 1.00 94.88 241 SER A N 1
ATOM 1939 C CA . SER A 1 241 ? -16.308 -1.147 5.637 1.00 94.88 241 SER A CA 1
ATOM 1940 C C . SER A 1 241 ? -15.876 -0.594 6.993 1.00 94.88 241 SER A C 1
ATOM 1942 O O . SER A 1 241 ? -15.194 -1.298 7.735 1.00 94.88 241 SER A O 1
ATOM 1944 N N . VAL A 1 242 ? -16.271 0.636 7.329 1.00 96.31 242 VAL A N 1
ATOM 1945 C CA . VAL A 1 242 ? -15.945 1.278 8.611 1.00 96.31 242 VAL A CA 1
ATOM 1946 C C . VAL A 1 242 ? -16.779 0.650 9.726 1.00 96.31 242 VAL A C 1
ATOM 1948 O O . VAL A 1 242 ? -16.213 0.264 10.744 1.00 96.31 242 VAL A O 1
ATOM 1951 N N . GLN A 1 243 ? -18.074 0.406 9.499 1.00 96.81 243 GLN A N 1
ATOM 1952 C CA . GLN A 1 243 ? -18.957 -0.311 10.432 1.00 96.81 243 GLN A CA 1
ATOM 1953 C C . GLN A 1 243 ? -18.411 -1.693 10.820 1.00 96.81 243 GLN A C 1
ATOM 1955 O O . GLN A 1 243 ? -18.361 -2.049 11.998 1.00 96.81 243 GLN A O 1
ATOM 1960 N N . LEU A 1 244 ? -17.918 -2.465 9.846 1.00 96.44 244 LEU A N 1
ATOM 1961 C CA . LEU A 1 244 ? -17.279 -3.762 10.095 1.00 96.44 244 LEU A CA 1
ATOM 1962 C C . LEU A 1 244 ? -15.989 -3.644 10.925 1.00 96.44 244 LEU A C 1
ATOM 1964 O O . LEU A 1 244 ? -15.704 -4.527 11.748 1.00 96.44 244 LEU A O 1
ATOM 1968 N N . GLN A 1 245 ? -15.203 -2.579 10.716 1.00 96.88 245 GLN A N 1
ATOM 1969 C CA . GLN A 1 245 ? -14.022 -2.301 11.540 1.00 96.88 245 GLN A CA 1
ATOM 1970 C C . GLN A 1 245 ? -14.419 -1.894 12.957 1.00 96.88 245 GLN A C 1
ATOM 1972 O O . GLN A 1 245 ? -13.831 -2.437 13.889 1.00 96.88 245 GLN A O 1
ATOM 1977 N N . MET A 1 246 ? -15.430 -1.034 13.130 1.00 96.81 246 MET A N 1
ATOM 1978 C CA . MET A 1 246 ? -15.962 -0.642 14.442 1.00 96.81 246 MET A CA 1
ATOM 1979 C C . MET A 1 246 ? -16.421 -1.871 15.220 1.00 96.81 246 MET A C 1
ATOM 1981 O O . MET A 1 246 ? -15.904 -2.139 16.300 1.00 96.81 246 MET A O 1
ATOM 1985 N N . LEU A 1 247 ? -17.270 -2.705 14.612 1.00 97.12 247 LEU A N 1
ATOM 1986 C CA . LEU A 1 247 ? -17.738 -3.955 15.209 1.00 97.12 247 LEU A CA 1
ATOM 1987 C C . LEU A 1 247 ? -16.570 -4.842 15.666 1.00 97.12 247 LEU A C 1
ATOM 1989 O O . LEU A 1 247 ? -16.541 -5.331 16.794 1.00 97.12 247 LEU A O 1
ATOM 1993 N N . THR A 1 248 ? -15.577 -5.047 14.800 1.00 96.81 248 THR A N 1
ATOM 1994 C CA . THR A 1 248 ? -14.427 -5.900 15.123 1.00 96.81 248 THR A CA 1
ATOM 1995 C C . THR A 1 248 ? -13.524 -5.276 16.194 1.00 96.81 248 THR A C 1
ATOM 1997 O O . THR A 1 248 ? -13.015 -5.998 17.052 1.00 96.81 248 THR A O 1
ATOM 2000 N N . ALA A 1 249 ? -13.308 -3.961 16.165 1.00 96.94 249 ALA A N 1
ATOM 2001 C CA . ALA A 1 249 ? -12.488 -3.248 17.140 1.00 96.94 249 ALA A CA 1
ATOM 2002 C C . ALA A 1 249 ? -13.135 -3.255 18.528 1.00 96.94 249 ALA A C 1
ATOM 2004 O O . ALA A 1 249 ? -12.460 -3.603 19.496 1.00 96.94 249 ALA A O 1
ATOM 2005 N N . THR A 1 250 ? -14.440 -2.991 18.618 1.00 96.69 250 THR A N 1
ATOM 2006 C CA . THR A 1 250 ? -15.199 -3.049 19.872 1.00 96.69 250 THR A CA 1
ATOM 2007 C C . THR A 1 250 ? -15.200 -4.458 20.464 1.00 96.69 250 THR A C 1
ATOM 2009 O O . THR A 1 250 ? -14.979 -4.620 21.661 1.00 96.69 250 THR A O 1
ATOM 2012 N N . VAL A 1 251 ? -15.355 -5.505 19.642 1.00 96.00 251 VAL A N 1
ATOM 2013 C CA . VAL A 1 251 ? -15.260 -6.895 20.126 1.00 96.00 251 VAL A CA 1
ATOM 2014 C C . VAL A 1 251 ? -13.858 -7.208 20.658 1.00 96.00 251 VAL A C 1
ATOM 2016 O O . VAL A 1 251 ? -13.735 -7.815 21.720 1.00 96.00 251 VAL A O 1
ATOM 2019 N N . LYS A 1 252 ? -12.785 -6.781 19.975 1.00 95.56 252 LYS A N 1
ATOM 2020 C CA . LYS A 1 252 ? -11.413 -6.952 20.492 1.00 95.56 252 LYS A CA 1
ATOM 2021 C C . LYS A 1 252 ? -11.207 -6.208 21.807 1.00 95.56 252 LYS A C 1
ATOM 2023 O O . LYS A 1 252 ? -10.617 -6.776 22.722 1.00 95.56 252 LYS A O 1
ATOM 2028 N N . LEU A 1 253 ? -11.682 -4.966 21.895 1.00 95.44 253 LEU A N 1
ATOM 2029 C CA . LEU A 1 253 ? -11.604 -4.160 23.108 1.00 95.44 253 LEU A CA 1
ATOM 2030 C C . LEU A 1 253 ? -12.326 -4.867 24.264 1.00 95.44 253 LEU A C 1
ATOM 2032 O O . LEU A 1 253 ? -11.736 -5.026 25.328 1.00 95.44 253 LEU A O 1
ATOM 2036 N N . PHE A 1 254 ? -13.524 -5.406 24.028 1.00 95.44 254 PHE A N 1
ATOM 2037 C CA . PHE A 1 254 ? -14.266 -6.180 25.024 1.00 95.44 254 PHE A CA 1
ATOM 2038 C C . PHE A 1 254 ? -13.544 -7.442 25.487 1.00 95.44 254 PHE A C 1
ATOM 2040 O O . PHE A 1 254 ? -13.459 -7.709 26.685 1.00 95.44 254 PHE A O 1
ATOM 2047 N N . LEU A 1 255 ? -12.962 -8.203 24.560 1.00 93.44 255 LEU A N 1
ATOM 2048 C CA . LEU A 1 255 ? -12.203 -9.406 24.902 1.00 93.44 255 LEU A CA 1
ATOM 2049 C C . LEU A 1 255 ? -10.956 -9.109 25.752 1.00 93.44 255 LEU A C 1
ATOM 2051 O O . LEU A 1 255 ? -10.503 -9.987 26.489 1.00 93.44 255 LEU A O 1
ATOM 2055 N N . LYS A 1 256 ? -10.421 -7.886 25.670 1.00 92.06 256 LYS A N 1
ATOM 2056 C CA . LYS A 1 256 ? -9.253 -7.416 26.430 1.00 92.06 256 LYS A CA 1
ATOM 2057 C C . LYS A 1 256 ? -9.634 -6.745 27.754 1.00 92.06 256 LYS A C 1
ATOM 2059 O O . LYS A 1 256 ? -8.997 -7.007 28.771 1.00 92.06 256 LYS A O 1
ATOM 2064 N N . ARG A 1 257 ? -10.676 -5.906 27.757 1.00 91.44 257 ARG A N 1
ATOM 2065 C CA . ARG A 1 257 ? -11.155 -5.107 28.902 1.00 91.44 257 ARG A CA 1
ATOM 2066 C C . ARG A 1 257 ? -12.665 -5.300 29.131 1.00 91.44 257 ARG A C 1
ATOM 2068 O O . ARG A 1 257 ? -13.448 -4.369 28.936 1.00 91.44 257 ARG A O 1
ATOM 2075 N N . PRO A 1 258 ? -13.110 -6.494 29.566 1.00 89.25 258 PRO A N 1
ATOM 2076 C CA . PRO A 1 258 ? -14.536 -6.824 29.622 1.00 89.25 258 PRO A CA 1
ATOM 2077 C C . PRO A 1 258 ? -15.330 -6.024 30.665 1.00 89.25 258 PRO A C 1
ATOM 2079 O O . PRO A 1 258 ? -16.522 -5.805 30.477 1.00 89.25 258 PRO A O 1
ATOM 2082 N N . ALA A 1 259 ? -14.693 -5.585 31.757 1.00 87.94 259 ALA A N 1
ATOM 2083 C CA . ALA A 1 259 ? -15.374 -4.893 32.855 1.00 87.94 259 ALA A CA 1
ATOM 2084 C C . ALA A 1 259 ? -15.893 -3.497 32.466 1.00 87.94 259 ALA A C 1
ATOM 2086 O O . ALA A 1 259 ? -16.954 -3.090 32.929 1.00 87.94 259 ALA A O 1
ATOM 2087 N N . GLU A 1 260 ? -15.158 -2.783 31.614 1.00 88.19 260 GLU A N 1
ATOM 2088 C CA . GLU A 1 260 ? -15.438 -1.385 31.256 1.00 88.19 260 GLU A CA 1
ATOM 2089 C C . GLU A 1 260 ? -16.283 -1.274 29.979 1.00 88.19 260 GLU A C 1
ATOM 2091 O O . GLU A 1 260 ? -17.014 -0.310 29.790 1.00 88.19 260 GLU A O 1
ATOM 2096 N N . THR A 1 261 ? -16.254 -2.295 29.118 1.00 90.94 261 THR A N 1
ATOM 2097 C CA . THR A 1 261 ? -16.748 -2.184 27.731 1.00 90.94 261 THR A CA 1
ATOM 2098 C C . THR A 1 261 ? -17.937 -3.090 27.412 1.00 90.94 261 THR A C 1
ATOM 2100 O O . THR A 1 261 ? -18.356 -3.217 26.260 1.00 90.94 261 THR A O 1
ATOM 2103 N N . GLN A 1 262 ? -18.540 -3.693 28.442 1.00 92.69 262 GLN A N 1
ATOM 2104 C CA . GLN A 1 262 ? -19.707 -4.564 28.295 1.00 92.69 262 GLN A CA 1
ATOM 2105 C C . GLN A 1 262 ? -20.904 -3.853 27.650 1.00 92.69 262 GLN A C 1
ATOM 2107 O O . GLN A 1 262 ? -21.589 -4.443 26.818 1.00 92.69 262 GLN A O 1
ATOM 2112 N N . LYS A 1 263 ? -21.164 -2.595 28.020 1.00 94.19 263 LYS A N 1
ATOM 2113 C CA . LYS A 1 263 ? -22.263 -1.820 27.432 1.00 94.19 263 LYS A CA 1
ATOM 2114 C C . LYS A 1 263 ? -21.990 -1.528 25.953 1.00 94.19 263 LYS A C 1
ATOM 2116 O O . LYS A 1 263 ? -22.807 -1.852 25.103 1.00 94.19 263 LYS A O 1
ATOM 2121 N N . MET A 1 264 ? -20.790 -1.042 25.648 1.00 94.06 264 MET A N 1
ATOM 2122 C CA . MET A 1 264 ? -20.370 -0.710 24.286 1.00 94.06 264 MET A CA 1
ATOM 2123 C C . MET A 1 264 ? -20.482 -1.899 23.320 1.00 94.06 264 MET A C 1
ATOM 2125 O O . MET A 1 264 ? -20.958 -1.743 22.196 1.00 94.06 264 MET A O 1
ATOM 2129 N N . VAL A 1 265 ? -20.087 -3.108 23.746 1.00 94.88 265 VAL A N 1
ATOM 2130 C CA . VAL A 1 265 ? -20.218 -4.299 22.889 1.00 94.88 265 VAL A CA 1
ATOM 2131 C C . VAL A 1 265 ? -21.680 -4.712 22.684 1.00 94.88 265 VAL A C 1
ATOM 2133 O O . VAL A 1 265 ? -22.028 -5.203 21.614 1.00 94.88 265 VAL A O 1
ATOM 2136 N N . GLN A 1 266 ? -22.555 -4.508 23.673 1.00 94.31 266 GLN A N 1
ATOM 2137 C CA . GLN A 1 266 ? -23.991 -4.770 23.522 1.00 94.31 266 GLN A CA 1
ATOM 2138 C C . GLN A 1 266 ? -24.635 -3.785 22.544 1.00 94.31 266 GLN A C 1
ATOM 2140 O O . GLN A 1 266 ? -25.411 -4.205 21.681 1.00 94.31 266 GLN A O 1
ATOM 2145 N N . ASP A 1 267 ? -24.268 -2.510 22.644 1.00 94.81 267 ASP A N 1
ATOM 2146 C CA . ASP A 1 267 ? -24.784 -1.448 21.786 1.00 94.81 267 ASP A CA 1
ATOM 2147 C C . ASP A 1 267 ? -24.367 -1.694 20.324 1.00 94.81 267 ASP A C 1
ATOM 2149 O O . ASP A 1 267 ? -25.231 -1.811 19.455 1.00 94.81 267 ASP A O 1
ATOM 2153 N N . VAL A 1 268 ? -23.074 -1.932 20.044 1.00 95.88 268 VAL A N 1
ATOM 2154 C CA . VAL A 1 268 ? -22.610 -2.194 18.663 1.00 95.88 268 VAL A CA 1
ATOM 2155 C C . VAL A 1 268 ? -23.182 -3.486 18.072 1.00 95.88 268 VAL A C 1
ATOM 2157 O O . VAL A 1 268 ? -23.436 -3.557 16.871 1.00 95.88 268 VAL A O 1
ATOM 2160 N N . LEU A 1 269 ? -23.401 -4.527 18.885 1.00 95.94 269 LEU A N 1
ATOM 2161 C CA . LEU A 1 269 ? -24.031 -5.763 18.412 1.00 95.94 269 LEU A CA 1
ATOM 2162 C C . LEU A 1 269 ? -25.508 -5.543 18.085 1.00 95.94 269 LEU A C 1
ATOM 2164 O O . LEU A 1 269 ? -26.009 -6.153 17.141 1.00 95.94 269 LEU A O 1
ATOM 2168 N N . THR A 1 270 ? -26.197 -4.682 18.834 1.00 95.44 270 THR A N 1
ATOM 2169 C CA . THR A 1 270 ? -27.586 -4.305 18.548 1.00 95.44 270 THR A CA 1
ATOM 2170 C C . THR A 1 270 ? -27.655 -3.541 17.231 1.00 95.44 270 THR A C 1
ATOM 2172 O O . THR A 1 270 ? -28.344 -4.008 16.324 1.00 95.44 270 THR A O 1
ATOM 2175 N N . LEU A 1 271 ? -26.826 -2.503 17.070 1.00 94.56 271 LEU A N 1
ATOM 2176 C CA . LEU A 1 271 ? -26.713 -1.735 15.826 1.00 94.56 271 LEU A CA 1
ATOM 2177 C C . LEU A 1 271 ? -26.412 -2.649 14.627 1.00 94.56 271 LEU A C 1
ATOM 2179 O O . LEU A 1 271 ? -27.115 -2.649 13.619 1.00 94.56 271 LEU A O 1
ATOM 2183 N N . ALA A 1 272 ? -25.411 -3.526 14.756 1.00 94.81 272 ALA A N 1
ATOM 2184 C CA . ALA A 1 272 ? -25.006 -4.417 13.673 1.00 94.81 272 ALA A CA 1
ATOM 2185 C C . ALA A 1 272 ? -26.048 -5.496 13.325 1.00 94.81 272 ALA A C 1
ATOM 2187 O O . ALA A 1 272 ? -26.018 -5.999 12.204 1.00 94.81 272 ALA A O 1
ATOM 2188 N N . THR A 1 273 ? -26.932 -5.900 14.248 1.00 93.50 273 THR A N 1
ATOM 2189 C CA . THR A 1 273 ? -27.844 -7.044 14.030 1.00 93.50 273 THR A CA 1
ATOM 2190 C C . THR A 1 273 ? -29.314 -6.687 13.852 1.00 93.50 273 THR A C 1
ATOM 2192 O O . THR A 1 273 ? -30.003 -7.387 13.100 1.00 93.50 273 THR A O 1
ATOM 2195 N N . GLN A 1 274 ? -29.801 -5.676 14.572 1.00 92.06 274 GLN A N 1
ATOM 2196 C CA . GLN A 1 274 ? -31.205 -5.262 14.589 1.00 92.06 274 GLN A CA 1
ATOM 2197 C C . GLN A 1 274 ? -31.451 -4.063 13.678 1.00 92.06 274 GLN A C 1
ATOM 2199 O O . GLN A 1 274 ? -32.452 -4.070 12.966 1.00 92.06 274 GLN A O 1
ATOM 2204 N N . ASP A 1 275 ? -30.527 -3.101 13.670 1.00 89.88 275 ASP A N 1
ATOM 2205 C CA . ASP A 1 275 ? -30.711 -1.814 12.987 1.00 89.88 275 ASP A CA 1
ATOM 2206 C C . ASP A 1 275 ? -30.034 -1.767 11.604 1.00 89.88 275 ASP A C 1
ATOM 2208 O O . ASP A 1 275 ? -30.397 -0.962 10.751 1.00 89.88 275 ASP A O 1
ATOM 2212 N N . SER A 1 276 ? -29.092 -2.678 11.341 1.00 90.44 276 SER A N 1
ATOM 2213 C CA . SER A 1 276 ? -28.397 -2.778 10.056 1.00 90.44 276 SER A CA 1
ATOM 2214 C C . SER A 1 276 ? -29.154 -3.602 9.009 1.00 90.44 276 SER A C 1
ATOM 2216 O O . SER A 1 276 ? -29.462 -4.783 9.204 1.00 90.44 276 SER A O 1
ATOM 2218 N N . ASP A 1 277 ? -29.310 -3.010 7.825 1.00 90.56 277 ASP A N 1
ATOM 2219 C CA . ASP A 1 277 ? -29.811 -3.676 6.619 1.00 90.56 277 ASP A CA 1
ATOM 2220 C C . ASP A 1 277 ? -28.730 -4.469 5.860 1.00 90.56 277 ASP A C 1
ATOM 2222 O O . ASP A 1 277 ? -29.044 -5.226 4.937 1.00 90.56 277 ASP A O 1
ATOM 2226 N N . ASN A 1 278 ? -27.446 -4.317 6.213 1.00 94.38 278 ASN A N 1
ATOM 2227 C CA . ASN A 1 278 ? -26.347 -4.974 5.509 1.00 94.38 278 ASN A CA 1
ATOM 2228 C C . ASN A 1 278 ? -26.205 -6.447 5.953 1.00 94.38 278 ASN A C 1
ATO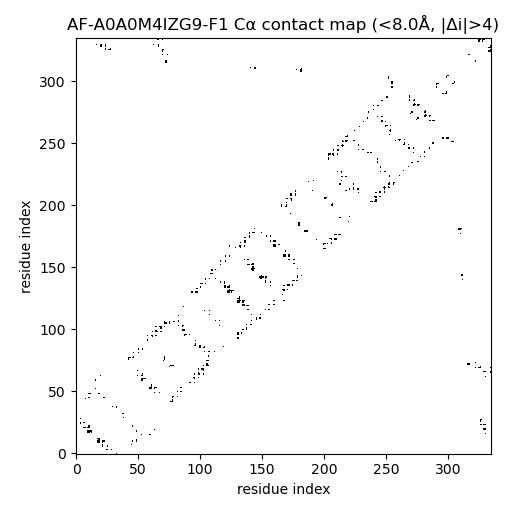M 2230 O O . ASN A 1 278 ? -25.846 -6.695 7.109 1.00 94.38 278 ASN A O 1
ATOM 2234 N N . PRO A 1 279 ? -26.400 -7.433 5.049 1.00 94.69 279 PRO A N 1
ATOM 2235 C CA . PRO A 1 279 ? -26.342 -8.848 5.408 1.00 94.69 279 PRO A CA 1
ATOM 2236 C C . PRO A 1 279 ? -24.988 -9.299 5.969 1.00 94.69 279 PRO A C 1
ATOM 2238 O O . PRO A 1 279 ? -24.968 -10.067 6.923 1.00 94.69 279 PRO A O 1
ATOM 2241 N N . ASP A 1 280 ? -23.867 -8.807 5.431 1.00 95.25 280 ASP A N 1
ATOM 2242 C CA . ASP A 1 280 ? -22.525 -9.199 5.894 1.00 95.25 280 ASP A CA 1
ATOM 2243 C C . ASP A 1 280 ? -22.243 -8.662 7.303 1.00 95.25 280 ASP A C 1
ATOM 2245 O O . ASP A 1 280 ? -21.762 -9.385 8.180 1.00 95.25 280 ASP A O 1
ATOM 2249 N N . LEU A 1 281 ? -22.619 -7.404 7.556 1.00 95.25 281 LEU A N 1
ATOM 2250 C CA . LEU A 1 281 ? -22.507 -6.794 8.881 1.00 95.25 281 LEU A CA 1
ATOM 2251 C C . LEU A 1 281 ? -23.380 -7.530 9.904 1.00 95.25 281 LEU A C 1
ATOM 2253 O O . LEU A 1 281 ? -22.916 -7.833 11.006 1.00 95.25 281 LEU A O 1
ATOM 2257 N N . ARG A 1 282 ? -24.607 -7.883 9.511 1.00 96.31 282 ARG A N 1
ATOM 2258 C CA . ARG A 1 282 ? -25.561 -8.620 10.341 1.00 96.31 282 ARG A CA 1
ATOM 2259 C C . ARG A 1 282 ? -25.094 -10.034 10.658 1.00 96.31 282 ARG A C 1
ATOM 2261 O O . ARG A 1 282 ? -25.137 -10.447 11.819 1.00 96.31 282 ARG A O 1
ATOM 2268 N N . ASP A 1 283 ? -24.602 -10.758 9.660 1.00 96.19 283 ASP A N 1
ATOM 2269 C CA . ASP A 1 283 ? -24.054 -12.101 9.835 1.00 96.19 283 ASP A CA 1
ATOM 2270 C C . ASP A 1 283 ? -22.842 -12.072 10.766 1.00 96.19 283 ASP A C 1
ATOM 2272 O O . ASP A 1 283 ? -22.772 -12.846 11.727 1.00 96.19 283 ASP A O 1
ATOM 2276 N N . ARG A 1 284 ? -21.916 -11.129 10.555 1.00 96.38 284 ARG A N 1
ATOM 2277 C CA . ARG A 1 284 ? -20.745 -10.962 11.421 1.00 96.38 284 ARG A CA 1
ATOM 2278 C C . ARG A 1 284 ? -21.129 -10.565 12.845 1.00 96.38 284 ARG A C 1
ATOM 2280 O O . ARG A 1 284 ? -20.553 -11.099 13.794 1.00 96.38 284 ARG A O 1
ATOM 2287 N N . GLY A 1 285 ? -22.126 -9.695 13.000 1.00 96.25 285 GLY A N 1
ATOM 2288 C CA . GLY A 1 285 ? -22.714 -9.333 14.288 1.00 96.25 285 GLY A CA 1
ATOM 2289 C C . GLY A 1 285 ? -23.270 -10.553 15.024 1.00 96.25 285 GLY A C 1
ATOM 2290 O O . GLY A 1 285 ? -22.897 -10.804 16.169 1.00 96.25 285 GLY A O 1
ATOM 2291 N N . TYR A 1 286 ? -24.079 -11.387 14.362 1.00 96.62 286 TYR A N 1
ATOM 2292 C CA . TYR A 1 286 ? -24.600 -12.615 14.972 1.00 96.62 286 TYR A CA 1
ATOM 2293 C C . TYR A 1 286 ? -23.510 -13.643 15.286 1.00 96.62 286 TYR A C 1
ATOM 2295 O O . TYR A 1 286 ? -23.616 -14.331 16.304 1.00 96.62 286 TYR A O 1
ATOM 2303 N N . ILE A 1 287 ? -22.474 -13.765 14.450 1.00 96.50 287 ILE A N 1
ATOM 2304 C CA . ILE A 1 287 ? -21.324 -14.636 14.731 1.00 96.50 287 ILE A CA 1
ATOM 2305 C C . ILE A 1 287 ? -20.635 -14.181 16.018 1.00 96.50 287 ILE A C 1
ATOM 2307 O O . ILE A 1 287 ? -20.458 -15.002 16.918 1.00 96.50 287 ILE A O 1
ATOM 2311 N N . TYR A 1 288 ? -20.303 -12.892 16.145 1.00 96.44 288 TYR A N 1
ATOM 2312 C CA . TYR A 1 288 ? -19.685 -12.368 17.363 1.00 96.44 288 TYR A CA 1
ATOM 2313 C C . TYR A 1 288 ? -20.601 -12.506 18.577 1.00 96.44 288 TYR A C 1
ATOM 2315 O O . TYR A 1 288 ? -20.144 -12.980 19.613 1.00 96.44 288 TYR A O 1
ATOM 2323 N N . TRP A 1 289 ? -21.894 -12.190 18.451 1.00 95.31 289 TRP A N 1
ATOM 2324 C CA . TRP A 1 289 ? -22.861 -12.361 19.538 1.00 95.31 289 TRP A CA 1
ATOM 2325 C C . TRP A 1 289 ? -22.856 -13.804 20.045 1.00 95.31 289 TRP A C 1
ATOM 2327 O O . TRP A 1 289 ? -22.657 -14.055 21.238 1.00 95.31 289 TRP A O 1
ATOM 2337 N N . ARG A 1 290 ? -23.050 -14.772 19.143 1.00 95.62 290 ARG A N 1
ATOM 2338 C CA . ARG A 1 290 ? -23.110 -16.197 19.494 1.00 95.62 290 ARG A CA 1
ATOM 2339 C C . ARG A 1 290 ? -21.795 -16.679 20.086 1.00 95.62 290 ARG A C 1
ATOM 2341 O O . ARG A 1 290 ? -21.826 -17.416 21.066 1.00 95.62 290 ARG A O 1
ATOM 2348 N N . LEU A 1 291 ? -20.665 -16.248 19.532 1.00 93.81 291 LEU A N 1
ATOM 2349 C CA . LEU A 1 291 ? -19.340 -16.607 20.027 1.00 93.81 291 LEU A CA 1
ATOM 2350 C C . LEU A 1 291 ? -19.136 -16.106 21.465 1.00 93.81 291 LEU A C 1
ATOM 2352 O O . LEU A 1 291 ? -18.822 -16.903 22.345 1.00 93.81 291 LEU A O 1
ATOM 2356 N N . LEU A 1 292 ? -19.420 -14.825 21.722 1.00 93.06 292 LEU A N 1
ATOM 2357 C CA . LEU A 1 292 ? -19.291 -14.204 23.044 1.00 93.06 292 LEU A CA 1
ATOM 2358 C C . LEU A 1 292 ? -20.271 -14.780 24.076 1.00 93.06 292 LEU A C 1
ATOM 2360 O O . LEU A 1 292 ? -19.924 -14.898 25.247 1.00 93.06 292 LEU A O 1
ATOM 2364 N N . SER A 1 293 ? -21.484 -15.148 23.656 1.00 91.44 293 SER A N 1
ATOM 2365 C CA . SER A 1 293 ? -22.503 -15.715 24.555 1.00 91.44 293 SER A CA 1
ATOM 2366 C C . SER A 1 293 ? -22.282 -17.195 24.866 1.00 91.44 293 SER A C 1
ATOM 2368 O O . SER A 1 293 ? -22.770 -17.678 25.884 1.00 91.44 293 SER A O 1
ATOM 2370 N N . THR A 1 294 ? -21.597 -17.925 23.980 1.00 93.38 294 THR A N 1
ATOM 2371 C CA . THR A 1 294 ? -21.355 -19.365 24.149 1.00 93.38 294 THR A CA 1
ATOM 2372 C C . THR A 1 294 ? -20.107 -19.613 24.984 1.00 93.38 294 THR A C 1
ATOM 2374 O O . THR A 1 294 ? -20.167 -20.356 25.959 1.00 93.38 294 THR A O 1
ATOM 2377 N N . ASP A 1 295 ? -18.981 -19.008 24.597 1.00 92.50 295 ASP A N 1
ATOM 2378 C CA . ASP A 1 295 ? -17.697 -19.212 25.263 1.00 92.50 295 ASP A CA 1
ATOM 2379 C C . ASP A 1 295 ? -16.761 -18.004 25.039 1.00 92.50 295 ASP A C 1
ATOM 2381 O O . ASP A 1 295 ? -16.119 -17.891 23.987 1.00 92.50 295 ASP A O 1
ATOM 2385 N N . PRO A 1 296 ? -16.652 -17.097 26.029 1.00 87.62 296 PRO A N 1
ATOM 2386 C CA . PRO A 1 296 ? -15.746 -15.954 25.967 1.00 87.62 296 PRO A CA 1
ATOM 2387 C C . PRO A 1 296 ? -14.262 -16.330 25.841 1.00 87.62 296 PRO A C 1
ATOM 2389 O O . PRO A 1 296 ? -13.491 -15.580 25.242 1.00 87.62 296 PRO A O 1
ATOM 2392 N N . GLU A 1 297 ? -13.837 -17.475 26.381 1.00 89.94 297 GLU A N 1
ATOM 2393 C CA . GLU A 1 297 ? -12.435 -17.902 26.309 1.00 89.94 297 GLU A CA 1
ATOM 2394 C C . GLU A 1 297 ? -12.105 -18.452 24.917 1.00 89.94 297 GLU A C 1
ATOM 2396 O O . GLU A 1 297 ? -11.076 -18.092 24.337 1.00 89.94 297 GLU A O 1
ATOM 2401 N N . ALA A 1 298 ? -13.015 -19.221 24.312 1.00 90.81 298 ALA A N 1
ATOM 2402 C CA . ALA A 1 298 ? -12.894 -19.588 22.900 1.00 90.81 298 ALA A CA 1
ATOM 2403 C C . ALA A 1 298 ? -12.931 -18.348 21.991 1.00 90.81 298 ALA A C 1
ATOM 2405 O O . ALA A 1 298 ? -12.177 -18.270 21.019 1.00 90.81 298 ALA A O 1
ATOM 2406 N N . ALA A 1 299 ? -13.749 -17.343 22.322 1.00 91.44 299 ALA A N 1
ATOM 2407 C CA . ALA A 1 299 ? -13.805 -16.090 21.575 1.00 91.44 299 ALA A CA 1
ATOM 2408 C C . ALA A 1 299 ? -12.446 -15.373 21.542 1.00 91.44 299 ALA A C 1
ATOM 2410 O O . ALA A 1 299 ? -12.024 -14.927 20.474 1.00 91.44 299 ALA A O 1
ATOM 2411 N N . LYS A 1 300 ? -11.723 -15.324 22.672 1.00 91.75 300 LYS A N 1
ATOM 2412 C CA . LYS A 1 300 ? -10.349 -14.793 22.716 1.00 91.75 300 LYS A CA 1
ATOM 2413 C C . LYS A 1 300 ? -9.426 -15.562 21.778 1.00 91.75 300 LYS A C 1
ATOM 2415 O O . LYS A 1 300 ? -8.733 -14.942 20.979 1.00 91.75 300 LYS A O 1
ATOM 2420 N N . GLN A 1 301 ? -9.452 -16.893 21.825 1.00 91.06 301 GLN A N 1
ATOM 2421 C CA . GLN A 1 301 ? -8.586 -17.726 20.984 1.00 91.06 301 GLN A CA 1
ATOM 2422 C C . GLN A 1 301 ? -8.872 -17.572 19.487 1.00 91.06 301 GLN A C 1
ATOM 2424 O O . GLN A 1 301 ? -7.952 -17.675 18.685 1.00 91.06 301 GLN A O 1
ATOM 2429 N N . VAL A 1 302 ? -10.125 -17.318 19.104 1.00 93.19 302 VAL A N 1
ATOM 2430 C CA . VAL A 1 302 ? -10.520 -17.144 17.699 1.00 93.19 302 VAL A CA 1
ATOM 2431 C C . VAL A 1 302 ? -10.235 -15.725 17.204 1.00 93.19 302 VAL A C 1
ATOM 2433 O O . VAL A 1 302 ? -9.636 -15.544 16.146 1.00 93.19 302 VAL A O 1
ATOM 2436 N N . VAL A 1 303 ? -10.670 -14.703 17.945 1.00 92.12 303 VAL A N 1
ATOM 2437 C CA . VAL A 1 303 ? -10.634 -13.301 17.490 1.00 92.12 303 VAL A CA 1
ATOM 2438 C C . VAL A 1 303 ? -9.258 -12.664 17.694 1.00 92.12 303 VAL A C 1
ATOM 2440 O O . VAL A 1 303 ? -8.832 -11.848 16.871 1.00 92.12 303 VAL A O 1
ATOM 2443 N N . LEU A 1 304 ? -8.556 -13.038 18.767 1.00 91.94 304 LEU A N 1
ATOM 2444 C CA . LEU A 1 304 ? -7.216 -12.546 19.105 1.00 91.94 304 LEU A CA 1
ATOM 2445 C C . LEU A 1 304 ? -6.108 -13.524 18.684 1.00 91.94 304 LEU A C 1
ATOM 2447 O O . LEU A 1 304 ? -4.976 -13.397 19.142 1.00 91.94 304 LEU A O 1
ATOM 2451 N N . ALA A 1 305 ? -6.419 -14.491 17.814 1.00 91.81 305 ALA A N 1
ATOM 2452 C CA . ALA A 1 305 ? -5.420 -15.380 17.233 1.00 91.81 305 ALA A CA 1
ATOM 2453 C C . ALA A 1 305 ? -4.288 -14.589 16.558 1.00 91.81 305 ALA A C 1
ATOM 2455 O O . ALA A 1 305 ? -4.530 -13.568 15.902 1.00 91.81 305 ALA A O 1
ATOM 2456 N N . GLU A 1 306 ? -3.061 -15.105 16.656 1.00 87.69 306 GLU A N 1
ATOM 2457 C CA . GLU A 1 306 ? -1.934 -14.574 15.892 1.00 87.69 306 GLU A CA 1
ATOM 2458 C C . GLU A 1 306 ? -2.216 -14.704 14.393 1.00 87.69 306 GLU A C 1
ATOM 2460 O O . GLU A 1 306 ? -2.466 -15.788 13.859 1.00 87.69 306 GLU A O 1
ATOM 2465 N N . LYS A 1 307 ? -2.202 -13.562 13.706 1.00 88.12 307 LYS A N 1
ATOM 2466 C CA . LYS A 1 307 ? -2.449 -13.484 12.267 1.00 88.12 307 LYS A CA 1
ATOM 2467 C C . LYS A 1 307 ? -1.125 -13.653 11.523 1.00 88.12 307 LYS A C 1
ATOM 2469 O O . LYS A 1 307 ? -0.097 -13.171 11.998 1.00 88.12 307 LYS A O 1
ATOM 2474 N N . PRO A 1 308 ? -1.128 -14.280 10.338 1.00 87.06 308 PRO A N 1
ATOM 2475 C CA . PRO A 1 308 ? 0.072 -14.365 9.521 1.00 87.06 308 PRO A CA 1
ATOM 2476 C C . PRO A 1 308 ? 0.530 -12.973 9.068 1.00 87.06 308 PRO A C 1
ATOM 2478 O O . PRO A 1 308 ? -0.285 -12.081 8.811 1.00 87.06 308 PRO A O 1
ATOM 2481 N N . ASN A 1 309 ? 1.845 -12.812 8.922 1.00 78.94 309 ASN A N 1
ATOM 2482 C CA . ASN A 1 309 ? 2.441 -11.573 8.433 1.00 78.94 309 ASN A CA 1
ATOM 2483 C C . ASN A 1 309 ? 2.007 -11.286 6.993 1.00 78.94 309 ASN A C 1
ATOM 2485 O O . ASN A 1 309 ? 1.979 -12.181 6.146 1.00 78.94 309 ASN A O 1
ATOM 2489 N N . ILE A 1 310 ? 1.745 -10.014 6.696 1.00 81.50 310 ILE A N 1
ATOM 2490 C CA . ILE A 1 310 ? 1.493 -9.566 5.324 1.00 81.50 310 ILE A CA 1
ATOM 2491 C C . ILE A 1 310 ? 2.798 -9.529 4.511 1.00 81.50 310 ILE A C 1
ATOM 2493 O O . ILE A 1 310 ? 3.878 -9.311 5.066 1.00 81.50 310 ILE A O 1
ATOM 2497 N N . ASN A 1 311 ? 2.707 -9.708 3.195 1.00 74.06 311 ASN A N 1
ATOM 2498 C CA . ASN A 1 311 ? 3.799 -9.489 2.243 1.00 74.06 311 ASN A CA 1
ATOM 2499 C C . ASN A 1 311 ? 3.348 -8.482 1.174 1.00 74.06 311 ASN A C 1
ATOM 2501 O O . ASN A 1 311 ? 2.159 -8.409 0.867 1.00 74.06 311 ASN A O 1
ATOM 2505 N N . ASP A 1 312 ? 4.281 -7.696 0.626 1.00 69.06 312 ASP A N 1
ATOM 2506 C CA . ASP A 1 312 ? 3.989 -6.780 -0.487 1.00 69.06 312 ASP A CA 1
ATOM 2507 C C . ASP A 1 312 ? 4.018 -7.538 -1.823 1.00 69.06 312 ASP A C 1
ATOM 2509 O O . ASP A 1 312 ? 4.999 -7.477 -2.563 1.00 69.06 312 ASP A O 1
ATOM 2513 N N . ASP A 1 313 ? 2.938 -8.265 -2.115 1.00 61.91 313 ASP A N 1
ATOM 2514 C CA . ASP A 1 313 ? 2.723 -8.938 -3.406 1.00 61.91 313 ASP A CA 1
ATOM 2515 C C . ASP A 1 313 ? 1.797 -8.129 -4.341 1.00 61.91 313 ASP A C 1
ATOM 2517 O O . ASP A 1 313 ? 1.421 -8.580 -5.418 1.00 61.91 313 ASP A O 1
ATOM 2521 N N . SER A 1 314 ? 1.428 -6.898 -3.966 1.00 61.97 314 SER A N 1
ATOM 2522 C CA . SER A 1 314 ? 0.349 -6.135 -4.621 1.00 61.97 314 SER A CA 1
ATOM 2523 C C . SER A 1 314 ? 0.607 -5.807 -6.102 1.00 61.97 314 SER A C 1
ATOM 2525 O O . SER A 1 314 ? -0.329 -5.513 -6.841 1.00 61.97 314 SER A O 1
ATOM 2527 N N . PHE A 1 315 ? 1.870 -5.840 -6.544 1.00 66.56 315 PHE A N 1
ATOM 2528 C CA . PHE A 1 315 ? 2.281 -5.506 -7.917 1.00 66.56 315 PHE A CA 1
ATOM 2529 C C . PHE A 1 315 ? 3.308 -6.490 -8.500 1.00 66.56 315 PHE A C 1
ATOM 2531 O O . PHE A 1 315 ? 4.038 -6.144 -9.443 1.00 66.56 315 PHE A O 1
ATOM 2538 N N . THR A 1 316 ? 3.409 -7.691 -7.926 1.00 76.88 316 THR A N 1
ATOM 2539 C CA . THR A 1 316 ? 4.165 -8.804 -8.508 1.00 76.88 316 THR A CA 1
ATOM 2540 C C . THR A 1 316 ? 3.236 -9.589 -9.426 1.00 76.88 316 THR A C 1
ATOM 2542 O O . THR A 1 316 ? 2.172 -10.052 -9.028 1.00 76.88 316 THR A O 1
ATOM 2545 N N . LEU A 1 317 ? 3.607 -9.687 -10.702 1.00 81.38 317 LEU A N 1
ATOM 2546 C CA . LEU A 1 317 ? 2.865 -10.517 -11.644 1.00 81.38 317 LEU A CA 1
ATOM 2547 C C . LEU A 1 317 ? 3.138 -11.993 -11.358 1.00 81.38 317 LEU A C 1
ATOM 2549 O O . LEU A 1 317 ? 4.254 -12.362 -10.982 1.00 81.38 317 LEU A O 1
ATOM 2553 N N . ASP A 1 318 ? 2.131 -12.833 -11.603 1.00 86.75 318 ASP A N 1
ATOM 2554 C CA . ASP A 1 318 ? 2.324 -14.281 -11.628 1.00 86.75 318 ASP A CA 1
ATOM 2555 C C . ASP A 1 318 ? 3.468 -14.612 -12.609 1.00 86.75 318 ASP A C 1
ATOM 2557 O O . ASP A 1 318 ? 3.457 -14.102 -13.737 1.00 86.75 318 ASP A O 1
ATOM 2561 N N . PRO A 1 319 ? 4.460 -15.438 -12.221 1.00 86.44 319 PRO A N 1
ATOM 2562 C CA . PRO A 1 319 ? 5.589 -15.778 -13.082 1.00 86.44 319 PRO A CA 1
ATOM 2563 C C . PRO A 1 319 ? 5.189 -16.288 -14.472 1.00 86.44 319 PRO A C 1
ATOM 2565 O O . PRO A 1 319 ? 5.874 -15.988 -15.447 1.00 86.44 319 PRO A O 1
ATOM 2568 N N . SER A 1 320 ? 4.080 -17.024 -14.579 1.00 89.25 320 SER A N 1
ATOM 2569 C CA . SER A 1 320 ? 3.580 -17.546 -15.857 1.00 89.25 320 SER A CA 1
ATOM 2570 C C . SER A 1 320 ? 3.101 -16.428 -16.787 1.00 89.25 320 SER A C 1
ATOM 2572 O O . SER A 1 320 ? 3.498 -16.367 -17.952 1.00 89.25 320 SER A O 1
ATOM 2574 N N . VAL A 1 321 ? 2.319 -15.494 -16.244 1.00 89.44 321 VAL A N 1
ATOM 2575 C CA . VAL A 1 321 ? 1.823 -14.310 -16.954 1.00 89.44 321 VAL A CA 1
ATOM 2576 C C . VAL A 1 321 ? 2.981 -13.380 -17.301 1.00 89.44 321 VAL A C 1
ATOM 2578 O O . VAL A 1 321 ? 3.039 -12.847 -18.406 1.00 89.44 321 VAL A O 1
ATOM 2581 N N . LEU A 1 322 ? 3.942 -13.208 -16.390 1.00 88.06 322 LEU A N 1
ATOM 2582 C CA . LEU A 1 322 ? 5.143 -12.421 -16.646 1.00 88.06 322 LEU A CA 1
ATOM 2583 C C . LEU A 1 322 ? 5.927 -12.988 -17.834 1.00 88.06 322 LEU A C 1
ATOM 2585 O O . LEU A 1 322 ? 6.328 -12.226 -18.711 1.00 88.06 322 LEU A O 1
ATOM 2589 N N . ASP A 1 323 ? 6.115 -14.304 -17.899 1.00 87.38 323 ASP A N 1
ATOM 2590 C CA . ASP A 1 323 ? 6.840 -14.944 -18.999 1.00 87.38 323 ASP A CA 1
ATOM 2591 C C . ASP A 1 323 ? 6.129 -14.768 -20.340 1.00 87.38 323 ASP A C 1
ATOM 2593 O O . ASP A 1 323 ? 6.776 -14.452 -21.343 1.00 87.38 323 ASP A O 1
ATOM 2597 N N . GLU A 1 324 ? 4.801 -14.871 -20.355 1.00 89.56 324 GLU A N 1
ATOM 2598 C CA . GLU A 1 324 ? 3.994 -14.570 -21.535 1.00 89.56 324 GLU A CA 1
ATOM 2599 C C . GLU A 1 324 ? 4.144 -13.098 -21.955 1.00 89.56 324 GLU A C 1
ATOM 2601 O O . GLU A 1 324 ? 4.489 -12.810 -23.105 1.00 89.56 324 GLU A O 1
ATOM 2606 N N . LEU A 1 325 ? 4.007 -12.156 -21.020 1.00 89.06 325 LEU A N 1
ATOM 2607 C CA . LEU A 1 325 ? 4.145 -10.720 -21.280 1.00 89.06 325 LEU A CA 1
ATOM 2608 C C . LEU A 1 325 ? 5.548 -10.335 -21.764 1.00 89.06 325 LEU A C 1
ATOM 2610 O O . LEU A 1 325 ? 5.686 -9.471 -22.632 1.00 89.06 325 LEU A O 1
ATOM 2614 N N . ILE A 1 326 ? 6.595 -11.017 -21.294 1.00 87.38 326 ILE A N 1
ATOM 2615 C CA . ILE A 1 326 ? 7.963 -10.833 -21.795 1.00 87.38 326 ILE A CA 1
ATOM 2616 C C . ILE A 1 326 ? 8.058 -11.208 -23.286 1.00 87.38 326 ILE A C 1
ATOM 2618 O O . ILE A 1 326 ? 8.754 -10.540 -24.060 1.00 87.38 326 ILE A O 1
ATOM 2622 N N . THR A 1 327 ? 7.311 -12.218 -23.748 1.00 86.44 327 THR A N 1
ATOM 2623 C CA . THR A 1 327 ? 7.226 -12.527 -25.189 1.00 86.44 327 THR A CA 1
ATOM 2624 C C . THR A 1 327 ? 6.446 -11.486 -25.990 1.00 86.44 327 THR A C 1
ATOM 2626 O O . THR A 1 327 ? 6.595 -11.418 -27.214 1.00 86.44 327 THR A O 1
ATOM 2629 N N . HIS A 1 328 ? 5.691 -10.622 -25.317 1.00 88.50 328 HIS A N 1
ATOM 2630 C CA . HIS A 1 328 ? 4.901 -9.543 -25.895 1.00 88.50 328 HIS A CA 1
ATOM 2631 C C . HIS A 1 328 ? 5.457 -8.141 -25.611 1.00 88.50 328 HIS A C 1
ATOM 2633 O O . HIS A 1 328 ? 4.793 -7.165 -25.959 1.00 88.50 328 HIS A O 1
ATOM 2639 N N . LEU A 1 329 ? 6.698 -8.018 -25.113 1.00 84.94 329 LEU A N 1
ATOM 2640 C CA . LEU A 1 329 ? 7.398 -6.726 -25.028 1.00 84.94 329 LEU A CA 1
ATOM 2641 C C . LEU A 1 329 ? 7.292 -5.962 -26.355 1.00 84.94 329 LEU A C 1
ATOM 2643 O O . LEU A 1 329 ? 7.271 -6.591 -27.423 1.00 84.94 329 LEU A O 1
ATOM 2647 N N . SER A 1 330 ? 7.230 -4.633 -26.249 1.00 81.69 330 SER A N 1
ATOM 2648 C CA . SER A 1 330 ? 7.012 -3.658 -27.331 1.00 81.69 330 SER A CA 1
ATOM 2649 C C . SER A 1 330 ? 5.657 -3.722 -28.051 1.00 81.69 330 SER A C 1
ATOM 2651 O O . SER A 1 330 ? 5.501 -3.113 -29.109 1.00 81.69 330 SER A O 1
ATOM 2653 N N . THR A 1 331 ? 4.665 -4.416 -27.486 1.00 88.62 331 THR A N 1
ATOM 2654 C CA . THR A 1 331 ? 3.287 -4.455 -28.013 1.00 88.62 331 THR A CA 1
ATOM 2655 C C . THR A 1 331 ? 2.285 -3.883 -27.013 1.00 88.62 331 THR A C 1
ATOM 2657 O O . THR A 1 331 ? 2.621 -3.684 -25.847 1.00 88.62 331 THR A O 1
ATOM 2660 N N . LEU A 1 332 ? 1.039 -3.665 -27.447 1.00 87.00 332 LEU A N 1
ATOM 2661 C CA . LEU A 1 332 ? -0.041 -3.208 -26.563 1.00 87.00 332 LEU A CA 1
ATOM 2662 C C . LEU A 1 332 ? -0.282 -4.145 -25.375 1.00 87.00 33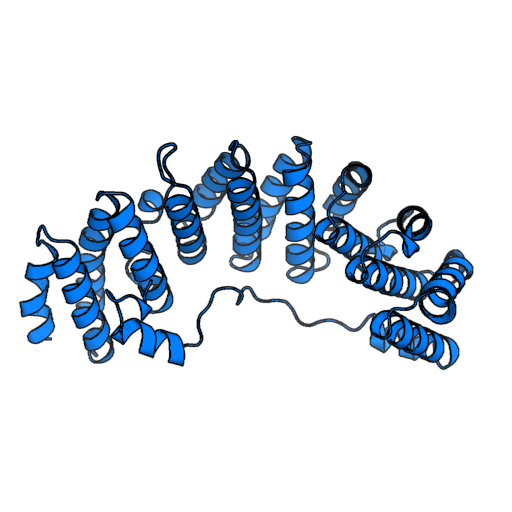2 LEU A C 1
ATOM 2664 O O . LEU A 1 332 ? -0.673 -3.673 -24.326 1.00 87.00 332 LEU A O 1
ATOM 2668 N N . ALA A 1 3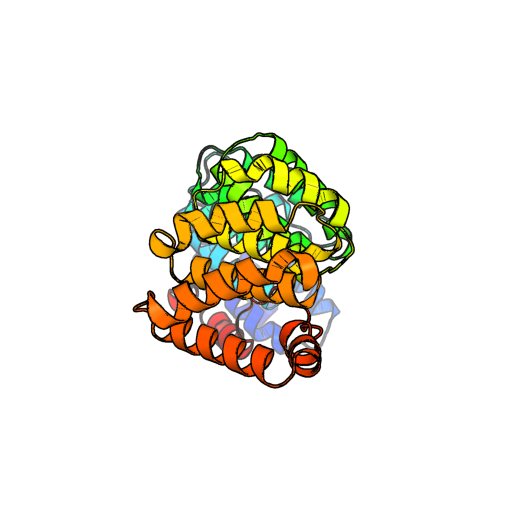33 ? -0.005 -5.446 -25.498 1.00 84.44 333 ALA A N 1
ATOM 2669 C CA . ALA A 1 333 ? -0.157 -6.367 -24.372 1.00 84.44 333 ALA A CA 1
ATOM 2670 C C . ALA A 1 333 ? 0.859 -6.104 -23.241 1.00 84.44 333 ALA A C 1
ATOM 2672 O O . ALA A 1 333 ? 0.606 -6.467 -22.101 1.00 84.44 333 ALA A O 1
ATOM 2673 N N . SER A 1 334 ? 2.004 -5.481 -23.549 1.00 80.31 334 SER A N 1
ATOM 2674 C CA . SER A 1 334 ? 3.048 -5.132 -22.569 1.00 80.31 334 SER A CA 1
ATOM 2675 C C . SER A 1 334 ? 2.914 -3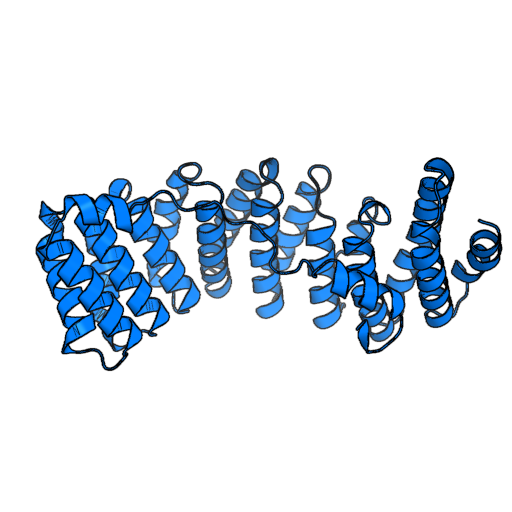.728 -21.967 1.00 80.31 334 SER A C 1
ATOM 2677 O O . SER A 1 334 ? 3.710 -3.371 -21.097 1.00 80.31 334 SER A O 1
ATOM 2679 N N . ILE A 1 335 ? 1.968 -2.928 -22.470 1.00 73.75 335 ILE A N 1
ATOM 2680 C CA . ILE A 1 335 ? 1.690 -1.548 -22.046 1.00 73.75 335 ILE A CA 1
ATOM 2681 C C . ILE A 1 335 ? 0.440 -1.589 -21.179 1.00 73.75 335 ILE A C 1
ATOM 2683 O O . ILE A 1 335 ? 0.561 -1.239 -19.987 1.00 73.75 335 ILE A O 1
#

Sequence (335 aa):
ESIIERVTPRLQHANSAVVLSAVKVMIKYMDLITSQDTLKALYKKMAPPLVTLLSSEPEIQYVALRNINLIVQKRPTILAHEIKVFFSKYNDPIYVKMEKLEIMIKLASERNVDQVLMELKEYATEVDVEFVRRSVRAIGRCAIKLERAAERCINVLLELIQTKVNYVVQEAVIVIKDIFRKFPNRYESIIGTLCENLDTLDEPEAKGSMIWIIGEYAERIDNADELLESFLESFDDETASVQLQMLTATVKLFLKRPAETQKMVQDVLTLATQDSDNPDLRDRGYIYWRLLSTDPEAAKQVVLAEKPNINDDSFTLDPSVLDELITHLSTLASI

Organism: Emiliania huxleyi (NCBI:txid2903)

=== Feature glossary ===
A reading guide for the features in this record.

Start from the sequence.

  · Sequence gives the chain of amino acids in standard one-letter code (A=alanine, C=cysteine, …, Y=tyrosine), read N→C. It is the only feature that is directly encoded by the gene; all structural features are derived from the folded form of this sequence.

Fold it, and you get atomic coordinates and the backbone conformation that goes with them.

  · Structure coordinates are given as an mmCIF _atom_site loop: one row per atom with element, residue name, chain id, sequence number, and x/y/z position in Å. Only the four main-chain atoms per residue are included here; side chains are omitted to keep the record compact.

  · Backbone dihedral angles. Every residue except chain termini has a φ (preceding-C → N → Cα → C) and a ψ (N → Cα → C → next-N). They are reported in degrees following the IUPAC sign convention. Secondary structure is essentially a statement about which (φ, ψ) basin each residue occupies.

  · Eight-state secondary structure (DSSP): H is the canonical α-helix, G the tighter 3₁₀-helix, I the wider π-helix; E/B are β-structure, T and S are turns and bends, and '-' is everything else. DSSP derives these from the pattern of main-chain N–H···O=C hydrogen bonds, not from the sequence.

  · SS3 is a coarse helix/strand/coil call (letters a/b/c) made by the P-SEA algorithm from inter-Cα distances and dihedrals. It is less detailed than DSSP but needs only Cα positions.

Summarize the fold with a handful of shape descriptors and a per-residue structural alphabet.

  · Radius of gyration (Rg) is the root-mean-square distance of Cα atoms from their centroid — a single number for overall size and compactness. A globular domain of N residues has Rg ≈ 2.2·N^0.38 Å; an extended or disordered chain has a much larger Rg. The Cα contact count is the number of residue pairs whose Cα atoms are within 8 Å and are more than four positions apart in sequence — a standard proxy for tertiary packing density. The bounding box is the smallest axis-aligned box enclosing all Cα atoms.

  · 3Di is Foldseek's structural alphabet. Each residue is assigned one of twenty discrete states based on how its Cα sits relative to its spatial (not sequential) neighbors. Aligning 3Di strings finds structural homologs roughly as well as full 3D superposition, but orders of magnitude faster.

  · Solvent-accessible surface area (SASA) is the area in Å² traced out by the centre of a 1.4 Å probe sphere (a water molecule) rolled over the protein's van der Waals surface (Shrake–Rupley / Lee–Richards construction). Buried residues have near-zero SASA; fully exposed residues can exceed 200 Å². The total SASA scales roughly with the number of surface residues.

Ask how reliable the model is.

  · For AlphaFold models, the B-factor field carries pLDDT — the model's own estimate of local accuracy on a 0–100 scale. Regions with pLDDT<50 should be treated as essentially unmodeled; they often correspond to intrinsically disordered segments.

  · For experimental (PDB) structures, the B-factor (temperature factor) quantifies the positional spread of each atom in the crystal — a combination of thermal vibration and static disorder — in units of Å². High B-factors mark flexible loops or poorly resolved regions; low B-factors mark the rigid, well-ordered core.

  · Predicted Aligned Error (PAE) is an AlphaFold confidence matrix: entry (i, j) is the expected error in the position of residue j, in ångströms, when the prediction is superimposed on the true structure at residue i. Low PAE within a block of residues means that block is internally rigid and well-predicted; high PAE between two blocks means their relative placement is uncertain even if each block individually is confident.

Place it in context: what it resembles, what it is annotated as, and how it looks.

  · Structural nearest neighbors (via Foldseek easy-search vs the PDB). Reported per hit: target PDB id, E-value, and alignment TM-score. A TM-score above ~0.5 is the conventional threshold for 'same fold'.

  · Functional annotations link the protein to curated databases. InterPro entries identify conserved domains and families by matching the sequence against member-database signatures (Pfam, PROSITE, CDD, …). Gene Ontology (GO) terms describe molecular function, biological process, and cellular component in a controlled vocabulary. CATH places the structure in a hierarchical fold classification (Class/Architecture/Topology/Homologous-superfamily). The organism is the source species.

  · The contact map is a binary N×N matrix image: pixel (i, j) is dark where Cα_i and Cα_j are within 8 Å and |i−j|>4. Because the |i−j|>4 filter removes local helical contacts, off-diagonal stripes parallel to the main diagonal indicate parallel β-sheets; stripes perpendicular to it indicate antiparallel β-sheets. The Ramachandran plot scatters every residue's (φ, ψ) pair against the sterically allowed regions. The PAE heatmap renders the predicted-aligned-error matrix.

  · Six rendered views show the 3D structure from the faces of a cube — i.e. along ±x, ±y, ±z. Rendering representation is drawn randomly per protein from cartoon (secondary-structure ribbons), sticks (backbone bonds), or molecular surface; coloring is either N→C rainbow (blue at the N-terminus through red at the C-terminus) or one color per chain.